Protein AF-A0A849Y7P5-F1 (afdb_monomer_lite)

Foldseek 3Di:
DPPPPQFAWEAEPVRDTDGLDLVCQLVVLCPDCVNVVVVDDSVLSSVLSVVLRVVCSVVVPDSHHYPVVSNVSSCCVVVVCVVVCVVDDNPQQQLEDELCVQQVVPPPPSPVSSLVVLLVSLVSHDLCQDLVRAREYHNLLVSLCVVVVHPDDDPSSVVSSVVSVVVSQVSCVVSVNNVGHYHYDD

Radius of gyration: 21.11 Å; chains: 1; bounding box: 45×32×59 Å

Sequence (186 aa):
MRLARHLLPLRHADGRLEPLDMEALVTWFSGDPEIGGAALPRWVIETVADTLLSHYHKTRVKPEIAAEEVLALAKWLIFGYARESKRAPSPSPPRQLDLYERVRATGACLELQLLAEIRSFLARAPDHAPRESPLRLTGVRQCAQLLAGTQRWSARCERIREELVGRIRDEARRAGRPGLALAILS

Secondary structure (DSSP, 8-state):
----TTPPEEEPTTS-EEE--HHHHHHHHHHSHHHHHTT--HHHHHHHHHHHHHHHHHH--SSSEEHHHHHHHHHHHHHHHHHHHHHS--PPPPSEEEHHHHHHTT-S-HHHHHHHHHHHHHHHS-TT--TTSPEEEE-HHHHHHHHTT-SS--HHHHHHHHHHHHHHHHHHHHTT-TTS-EEE--

pLDDT: mean 72.71, std 13.41, range [32.69, 90.75]

Structure (mmCIF, N/CA/C/O backbone):
data_AF-A0A849Y7P5-F1
#
_entry.id   AF-A0A849Y7P5-F1
#
loop_
_atom_site.group_PDB
_atom_site.id
_atom_site.type_symbol
_atom_site.label_atom_id
_atom_site.label_alt_id
_atom_site.label_comp_id
_atom_site.label_asym_id
_atom_site.label_entity_id
_atom_site.label_seq_id
_atom_site.pdbx_PDB_ins_code
_atom_site.Cartn_x
_atom_site.Cartn_y
_atom_site.Cartn_z
_atom_site.occupancy
_atom_site.B_iso_or_equiv
_atom_site.auth_seq_id
_atom_site.auth_comp_id
_atom_site.auth_asym_id
_atom_site.auth_atom_id
_atom_site.pdbx_PDB_model_num
ATOM 1 N N . MET A 1 1 ? -13.061 5.558 -35.498 1.00 36.62 1 MET A N 1
ATOM 2 C CA . MET A 1 1 ? -12.476 5.395 -34.148 1.00 36.62 1 MET A CA 1
ATOM 3 C C . MET A 1 1 ? -11.941 6.735 -33.667 1.00 36.62 1 MET A C 1
ATOM 5 O O . MET A 1 1 ? -10.963 7.218 -34.216 1.00 36.62 1 MET A O 1
ATOM 9 N N . ARG A 1 2 ? -12.605 7.378 -32.699 1.00 33.31 2 ARG A N 1
ATOM 10 C CA . ARG A 1 2 ? -12.063 8.557 -32.007 1.00 33.31 2 ARG A CA 1
ATOM 11 C C . ARG A 1 2 ? -11.174 8.039 -30.878 1.00 33.31 2 ARG A C 1
ATOM 13 O O . ARG A 1 2 ? -11.702 7.677 -29.833 1.00 33.31 2 ARG A O 1
ATOM 20 N N . LEU A 1 3 ? -9.861 7.954 -31.094 1.00 42.72 3 LEU A N 1
ATOM 21 C CA . LEU A 1 3 ? -8.928 7.793 -29.977 1.00 42.72 3 LEU A CA 1
ATOM 22 C C . LEU A 1 3 ? -9.163 8.970 -29.024 1.00 42.72 3 LEU A C 1
ATOM 24 O O . LEU A 1 3 ? -9.203 10.126 -29.454 1.00 42.72 3 LEU A O 1
ATOM 28 N N . ALA A 1 4 ? -9.455 8.662 -27.761 1.00 44.56 4 ALA A N 1
ATOM 29 C CA . ALA A 1 4 ? -9.775 9.652 -26.747 1.00 44.56 4 ALA A CA 1
ATOM 30 C C . ALA A 1 4 ? -8.675 10.721 -26.725 1.00 44.56 4 ALA A C 1
ATOM 32 O O . ALA A 1 4 ? -7.504 10.393 -26.553 1.00 44.56 4 ALA A O 1
ATOM 33 N N . ARG A 1 5 ? -9.050 12.000 -26.870 1.00 45.59 5 ARG A N 1
ATOM 34 C CA . ARG A 1 5 ? -8.166 13.191 -26.909 1.00 45.59 5 ARG A CA 1
ATOM 35 C C . ARG A 1 5 ? -7.297 13.394 -25.646 1.00 45.59 5 ARG A C 1
ATOM 37 O O . ARG A 1 5 ? -6.713 14.457 -25.447 1.00 45.59 5 ARG A O 1
ATOM 44 N N . HIS A 1 6 ? -7.241 12.399 -24.767 1.00 54.91 6 HIS A N 1
ATOM 45 C CA . HIS A 1 6 ? -6.592 12.425 -23.465 1.00 54.91 6 HIS A CA 1
ATOM 46 C C . HIS A 1 6 ? -5.625 11.256 -23.238 1.00 54.91 6 HIS A C 1
ATOM 48 O O . HIS A 1 6 ? -4.950 11.264 -22.211 1.00 54.91 6 HIS A O 1
ATOM 54 N N . LEU A 1 7 ? -5.534 10.295 -24.166 1.00 67.12 7 LEU A N 1
ATOM 55 C CA . LEU A 1 7 ? -4.568 9.198 -24.096 1.00 67.12 7 LEU A CA 1
ATOM 56 C C . LEU A 1 7 ? -3.247 9.642 -24.720 1.00 67.12 7 LEU A C 1
ATOM 58 O O . LEU A 1 7 ? -3.231 10.226 -25.803 1.00 67.12 7 LEU A O 1
ATOM 62 N N . LEU A 1 8 ? -2.153 9.402 -24.003 1.00 75.12 8 LEU A N 1
ATOM 63 C CA . LEU A 1 8 ? -0.815 9.749 -24.454 1.00 75.12 8 LEU A CA 1
ATOM 64 C C . LEU A 1 8 ? -0.326 8.656 -25.418 1.00 75.12 8 LEU A C 1
ATOM 66 O O . LEU A 1 8 ? -0.363 7.491 -25.034 1.00 75.12 8 LEU A O 1
ATOM 70 N N . PRO A 1 9 ? 0.076 8.970 -26.658 1.00 85.56 9 PRO A N 1
ATOM 71 C CA . PRO A 1 9 ? 0.559 7.966 -27.598 1.00 85.56 9 PRO A CA 1
ATOM 72 C C . PRO A 1 9 ? 1.937 7.438 -27.190 1.00 85.56 9 PRO A C 1
ATOM 74 O O . PRO A 1 9 ? 2.859 8.218 -26.938 1.00 85.56 9 PRO A O 1
ATOM 77 N N . LEU A 1 10 ? 2.072 6.117 -27.168 1.00 84.75 10 LEU A N 1
ATOM 78 C CA . LEU A 1 10 ? 3.331 5.392 -27.093 1.00 84.75 10 LEU A CA 1
ATOM 79 C C . LEU A 1 10 ? 3.806 5.077 -28.514 1.00 84.75 10 LEU A C 1
ATOM 81 O O . LEU A 1 10 ? 3.073 4.462 -29.287 1.00 84.75 10 LEU A O 1
ATOM 85 N N . ARG A 1 11 ? 5.030 5.481 -28.849 1.00 87.81 11 ARG A N 1
ATOM 86 C CA . ARG A 1 11 ? 5.652 5.250 -30.153 1.00 87.81 11 ARG A CA 1
ATOM 87 C C . ARG A 1 11 ? 6.678 4.134 -30.074 1.00 87.81 11 ARG A C 1
ATOM 89 O O . ARG A 1 11 ? 7.685 4.273 -29.388 1.00 87.81 11 ARG A O 1
ATOM 96 N N . HIS A 1 12 ? 6.438 3.061 -30.811 1.00 86.31 12 HIS A N 1
ATOM 97 C CA . HIS A 1 12 ? 7.352 1.931 -30.953 1.00 86.31 12 HIS A CA 1
ATOM 98 C C . HIS A 1 12 ? 8.451 2.219 -31.988 1.00 86.31 12 HIS A C 1
ATOM 100 O O . HIS A 1 12 ? 8.331 3.127 -32.813 1.00 86.31 12 HIS A O 1
ATOM 106 N N . ALA A 1 13 ? 9.524 1.423 -31.970 1.00 79.50 13 ALA A N 1
ATOM 107 C CA . ALA A 1 13 ? 10.668 1.580 -32.877 1.00 79.50 13 ALA A CA 1
ATOM 108 C C . ALA A 1 13 ? 10.314 1.377 -34.366 1.00 79.50 13 ALA A C 1
ATOM 110 O O . ALA A 1 13 ? 10.984 1.916 -35.242 1.00 79.50 13 ALA A O 1
ATOM 111 N N . ASP A 1 14 ? 9.247 0.628 -34.648 1.00 86.38 14 ASP A N 1
ATOM 112 C CA . ASP A 1 14 ? 8.677 0.415 -35.984 1.00 86.38 14 ASP A CA 1
ATOM 113 C C . ASP A 1 14 ? 7.779 1.580 -36.456 1.00 86.38 14 ASP A C 1
ATOM 115 O O . ASP A 1 14 ? 7.212 1.531 -37.547 1.00 86.38 14 ASP A O 1
ATOM 119 N N . GLY A 1 15 ? 7.640 2.634 -35.644 1.00 83.75 15 GLY A N 1
ATOM 120 C CA . GLY A 1 15 ? 6.785 3.788 -35.917 1.00 83.75 15 GLY A CA 1
ATOM 121 C C . GLY A 1 15 ? 5.313 3.576 -35.557 1.00 83.75 15 GLY A C 1
ATOM 122 O O . GLY A 1 15 ? 4.508 4.490 -35.751 1.00 83.75 15 GLY A O 1
ATOM 123 N N . ARG A 1 16 ? 4.937 2.411 -35.015 1.00 88.56 16 ARG A N 1
ATOM 124 C CA . ARG A 1 16 ? 3.572 2.152 -34.550 1.00 88.56 16 ARG A CA 1
ATOM 125 C C . ARG A 1 16 ? 3.248 3.027 -33.341 1.00 88.56 16 ARG A C 1
ATOM 127 O O . ARG A 1 16 ? 4.045 3.144 -32.411 1.00 88.56 16 ARG A O 1
ATOM 134 N N . LEU A 1 17 ? 2.046 3.603 -33.349 1.00 85.56 17 LEU A N 1
ATOM 135 C CA . LEU A 1 17 ? 1.496 4.374 -32.238 1.00 85.56 17 LEU A CA 1
ATOM 136 C C . LEU A 1 17 ? 0.386 3.586 -31.551 1.00 85.56 17 LEU A C 1
ATOM 138 O O . LEU A 1 17 ? -0.582 3.182 -32.196 1.00 85.56 17 LEU A O 1
ATOM 142 N N . GLU A 1 18 ? 0.505 3.418 -30.240 1.00 86.12 18 GLU A N 1
ATOM 143 C CA . GLU A 1 18 ? -0.506 2.770 -29.406 1.00 86.12 18 GLU A CA 1
ATOM 144 C C . GLU A 1 18 ? -0.887 3.664 -28.225 1.00 86.12 18 GLU A C 1
ATOM 146 O O . GLU A 1 18 ? -0.090 4.502 -27.799 1.00 86.12 18 GLU A O 1
ATOM 151 N N . PRO A 1 19 ? -2.112 3.553 -27.693 1.00 83.38 19 PRO A N 1
ATOM 152 C CA . PRO A 1 19 ? -2.464 4.254 -26.470 1.00 83.38 19 PRO A CA 1
ATOM 153 C C . PRO A 1 19 ? -1.565 3.790 -25.322 1.00 83.38 19 PRO A C 1
ATOM 155 O O . PRO A 1 19 ? -1.413 2.594 -25.100 1.00 83.38 19 PRO A O 1
ATOM 158 N N . LEU A 1 20 ? -0.993 4.729 -24.572 1.00 80.50 20 LEU A N 1
ATOM 159 C CA . LEU A 1 20 ? -0.331 4.403 -23.318 1.00 80.50 20 LEU A CA 1
ATOM 160 C C . LEU A 1 20 ? -1.400 4.064 -22.275 1.00 80.50 20 LEU A C 1
ATOM 162 O O . LEU A 1 20 ? -2.085 4.955 -21.767 1.00 80.50 20 LEU A O 1
ATOM 166 N N . ASP A 1 21 ? -1.538 2.779 -21.972 1.00 82.62 21 ASP A N 1
ATOM 167 C CA . ASP A 1 21 ? -2.459 2.268 -20.964 1.00 82.62 21 ASP A CA 1
ATOM 168 C C . ASP A 1 21 ? -1.752 1.348 -19.959 1.00 82.62 21 ASP A C 1
ATOM 170 O O . ASP A 1 21 ? -0.665 0.820 -20.199 1.00 82.62 21 ASP A O 1
ATOM 174 N N . MET A 1 22 ? -2.365 1.199 -18.786 1.00 79.88 22 MET A N 1
ATOM 175 C CA . MET A 1 22 ? -1.766 0.478 -17.665 1.00 79.88 22 MET A CA 1
ATOM 176 C C . MET A 1 22 ? -1.583 -1.018 -17.951 1.00 79.88 22 MET A C 1
ATOM 178 O O . MET A 1 22 ? -0.572 -1.596 -17.558 1.00 79.88 22 MET A O 1
ATOM 182 N N . GLU A 1 23 ? -2.536 -1.655 -18.628 1.00 83.38 23 GLU A N 1
ATOM 183 C CA . GLU A 1 23 ? -2.518 -3.099 -18.867 1.00 83.38 23 GLU A CA 1
ATOM 184 C C . GLU A 1 23 ? -1.495 -3.472 -19.948 1.00 83.38 23 GLU A C 1
ATOM 186 O O . GLU A 1 23 ? -0.753 -4.451 -19.798 1.00 83.38 23 GLU A O 1
ATOM 191 N N . ALA A 1 24 ? -1.381 -2.640 -20.984 1.00 83.62 24 ALA A N 1
ATOM 192 C CA . ALA A 1 24 ? -0.357 -2.728 -22.010 1.00 83.62 24 ALA A CA 1
ATOM 193 C C . ALA A 1 24 ? 1.038 -2.555 -21.409 1.00 83.62 24 ALA A C 1
ATOM 195 O O . ALA A 1 24 ? 1.917 -3.367 -21.687 1.00 83.62 24 ALA A O 1
ATOM 196 N N . LEU A 1 25 ? 1.236 -1.569 -20.524 1.00 84.38 25 LEU A N 1
ATOM 197 C CA . LEU A 1 25 ? 2.510 -1.379 -19.824 1.00 84.38 25 LEU A CA 1
ATOM 198 C C . LEU A 1 25 ? 2.882 -2.584 -18.956 1.00 84.38 25 LEU A C 1
ATOM 200 O O . LEU A 1 25 ? 4.011 -3.060 -19.028 1.00 84.38 25 LEU A O 1
ATOM 204 N N . VAL A 1 26 ? 1.946 -3.110 -18.164 1.00 82.38 26 VAL A N 1
ATOM 205 C CA . VAL A 1 26 ? 2.200 -4.276 -17.300 1.00 82.38 26 VAL A CA 1
ATOM 206 C C . VAL A 1 26 ? 2.550 -5.511 -18.126 1.00 82.38 26 VAL A C 1
ATOM 208 O O . VAL A 1 26 ? 3.506 -6.219 -17.800 1.00 82.38 26 VAL A O 1
ATOM 211 N N . THR A 1 27 ? 1.807 -5.762 -19.203 1.00 86.94 27 THR A N 1
ATOM 212 C CA . THR A 1 27 ? 2.069 -6.874 -20.126 1.00 86.94 27 THR A CA 1
ATOM 213 C C . THR A 1 27 ? 3.435 -6.719 -20.784 1.00 86.94 27 THR A C 1
ATOM 215 O O . THR A 1 27 ? 4.226 -7.660 -20.819 1.00 86.94 27 THR A O 1
ATOM 218 N N . TRP A 1 28 ? 3.744 -5.514 -21.249 1.00 86.75 28 TRP A N 1
ATOM 219 C CA . TRP A 1 28 ? 4.992 -5.212 -21.929 1.00 86.75 28 TRP A CA 1
ATOM 220 C C . TRP A 1 28 ? 6.210 -5.317 -21.007 1.00 86.75 28 TRP A C 1
ATOM 222 O O . TRP A 1 28 ? 7.192 -5.958 -21.372 1.00 86.75 28 TRP A O 1
ATOM 232 N N . PHE A 1 29 ? 6.132 -4.790 -19.784 1.00 87.56 29 PHE A N 1
ATOM 233 C CA . PHE A 1 29 ? 7.183 -4.945 -18.776 1.00 87.56 29 PHE A CA 1
ATOM 234 C C . PHE A 1 29 ? 7.371 -6.405 -18.364 1.00 87.56 29 PHE A C 1
ATOM 236 O O . PHE A 1 29 ? 8.500 -6.854 -18.205 1.00 87.56 29 PHE A O 1
ATOM 243 N N . SER A 1 30 ? 6.283 -7.167 -18.237 1.00 83.19 30 SER A N 1
ATOM 244 C CA . SER A 1 30 ? 6.362 -8.600 -17.925 1.00 83.19 30 SER A CA 1
ATOM 245 C C . SER A 1 30 ? 7.010 -9.413 -19.052 1.00 83.19 30 SER A C 1
ATOM 247 O O . SER A 1 30 ? 7.594 -10.460 -18.784 1.00 83.19 30 SER A O 1
ATOM 249 N N . GLY A 1 31 ? 6.906 -8.946 -20.301 1.00 84.75 31 GLY A N 1
ATOM 250 C CA . GLY A 1 31 ? 7.523 -9.568 -21.473 1.00 84.75 31 GLY A CA 1
ATOM 251 C C . GLY A 1 31 ? 8.963 -9.123 -21.762 1.00 84.75 31 GLY A C 1
ATOM 252 O O . GLY A 1 31 ? 9.637 -9.775 -22.557 1.00 84.75 31 GLY A O 1
ATOM 253 N N . ASP A 1 32 ? 9.454 -8.042 -21.144 1.00 87.50 32 ASP A N 1
ATOM 254 C CA . ASP A 1 32 ? 10.850 -7.614 -21.294 1.00 87.50 32 ASP A CA 1
ATOM 255 C C . ASP A 1 32 ? 11.788 -8.618 -20.595 1.00 87.50 32 ASP A C 1
ATOM 257 O O . ASP A 1 32 ? 11.541 -8.996 -19.450 1.00 87.50 32 ASP A O 1
ATOM 261 N N . PRO A 1 33 ? 12.876 -9.068 -21.243 1.00 81.62 33 PRO A N 1
ATOM 262 C CA . PRO A 1 33 ? 13.729 -10.129 -20.709 1.00 81.62 33 PRO A CA 1
ATOM 263 C C . PRO A 1 33 ? 14.470 -9.738 -19.425 1.00 81.62 33 PRO A C 1
ATOM 265 O O . PRO A 1 33 ? 14.777 -10.611 -18.615 1.00 81.62 33 PRO A O 1
ATOM 268 N N . GLU A 1 34 ? 14.751 -8.452 -19.205 1.00 79.00 34 GLU A N 1
ATOM 269 C CA . GLU A 1 34 ? 15.414 -7.996 -17.981 1.00 79.00 34 GLU A CA 1
ATOM 270 C C . GLU A 1 34 ? 14.409 -7.851 -16.835 1.00 79.00 34 GLU A C 1
ATOM 272 O O . GLU A 1 34 ? 14.672 -8.298 -15.719 1.00 79.00 34 GLU A O 1
ATOM 277 N N . ILE A 1 35 ? 13.244 -7.256 -17.103 1.00 77.62 35 ILE A N 1
ATOM 278 C CA . ILE A 1 35 ? 12.205 -7.030 -16.091 1.00 77.62 35 ILE A CA 1
ATOM 279 C C . ILE A 1 35 ? 11.460 -8.332 -15.759 1.00 77.62 35 ILE A C 1
ATOM 281 O O . ILE A 1 35 ? 11.357 -8.704 -14.589 1.00 77.62 35 ILE A O 1
ATOM 285 N N . GLY A 1 36 ? 10.974 -9.052 -16.769 1.00 71.19 36 GLY A N 1
ATOM 286 C CA . GLY A 1 36 ? 10.308 -10.347 -16.619 1.00 71.19 36 GLY A CA 1
ATOM 287 C C . GLY A 1 36 ? 11.249 -11.435 -16.097 1.00 71.19 36 GLY A C 1
ATOM 288 O O . GLY A 1 36 ? 10.857 -12.250 -15.260 1.00 71.19 36 GLY A O 1
ATOM 289 N N . GLY A 1 37 ? 12.524 -11.399 -16.501 1.00 69.44 37 GLY A N 1
ATOM 290 C CA . GLY A 1 37 ? 13.563 -12.306 -16.003 1.00 69.44 37 GLY A CA 1
ATOM 291 C C . GLY A 1 37 ? 13.948 -12.080 -14.536 1.00 69.44 37 GLY A C 1
ATOM 292 O O . GLY A 1 37 ? 14.481 -12.985 -13.897 1.00 69.44 37 GLY A O 1
ATOM 293 N N . ALA A 1 38 ? 13.637 -10.912 -13.964 1.00 68.38 38 ALA A N 1
ATOM 294 C CA . ALA A 1 38 ? 13.908 -10.599 -12.561 1.00 68.38 38 ALA A CA 1
ATOM 295 C C . ALA A 1 38 ? 12.908 -11.235 -11.570 1.00 68.38 38 ALA A C 1
ATOM 297 O O . ALA A 1 38 ? 13.033 -11.010 -10.365 1.00 68.38 38 ALA A O 1
ATOM 298 N N . ALA A 1 39 ? 11.932 -12.023 -12.053 1.00 69.94 39 ALA A N 1
ATOM 299 C CA . ALA A 1 39 ? 10.914 -12.708 -11.244 1.00 69.94 39 ALA A CA 1
ATOM 300 C C . ALA A 1 39 ? 10.181 -11.771 -10.260 1.00 69.94 39 ALA A C 1
ATOM 302 O O . ALA A 1 39 ? 9.862 -12.138 -9.125 1.00 69.94 39 ALA A O 1
ATOM 303 N N . LEU A 1 40 ? 9.943 -10.528 -10.685 1.00 70.75 40 LEU A N 1
ATOM 304 C CA . LEU A 1 40 ? 9.328 -9.510 -9.844 1.00 70.75 40 LEU A CA 1
ATOM 305 C C . LEU A 1 40 ? 7.856 -9.850 -9.571 1.00 70.75 40 LEU A C 1
ATOM 307 O O . LEU A 1 40 ? 7.132 -10.243 -10.488 1.00 70.75 40 LEU A O 1
ATOM 311 N N . PRO A 1 41 ? 7.368 -9.650 -8.333 1.00 74.00 41 PRO A N 1
ATOM 312 C CA . PRO A 1 41 ? 5.945 -9.738 -8.055 1.00 74.00 41 PRO A CA 1
ATOM 313 C C . PRO A 1 41 ? 5.154 -8.763 -8.933 1.00 74.00 41 PRO A C 1
ATOM 315 O O . PRO A 1 41 ? 5.536 -7.601 -9.075 1.00 74.00 41 PRO A O 1
ATOM 318 N N . ARG A 1 42 ? 4.005 -9.206 -9.453 1.00 76.69 42 ARG A N 1
ATOM 319 C CA . ARG A 1 42 ? 3.143 -8.415 -10.348 1.00 76.69 42 ARG A CA 1
ATOM 320 C C . ARG A 1 42 ? 2.820 -7.012 -9.813 1.00 76.69 42 ARG A C 1
ATOM 322 O O . ARG A 1 42 ? 2.867 -6.052 -10.572 1.00 76.69 42 ARG A O 1
ATOM 329 N N . TRP A 1 43 ? 2.588 -6.878 -8.506 1.00 71.31 43 TRP A N 1
ATOM 330 C CA . TRP A 1 43 ? 2.286 -5.587 -7.878 1.00 71.31 43 TRP A CA 1
ATOM 331 C C . TRP A 1 43 ? 3.423 -4.558 -8.024 1.00 71.31 43 TRP A C 1
ATOM 333 O O . TRP A 1 43 ? 3.162 -3.358 -8.064 1.00 71.31 43 TRP A O 1
ATOM 343 N N . VAL A 1 44 ? 4.686 -4.998 -8.126 1.00 75.06 44 VAL A N 1
ATOM 344 C CA . VAL A 1 44 ? 5.837 -4.109 -8.373 1.00 75.06 44 VAL A CA 1
ATOM 345 C C . VAL A 1 44 ? 5.755 -3.549 -9.789 1.00 75.06 44 VAL A C 1
ATOM 347 O O . VAL A 1 44 ? 5.908 -2.346 -9.988 1.00 75.06 44 VAL A O 1
ATOM 350 N N . ILE A 1 45 ? 5.457 -4.413 -10.760 1.00 76.31 45 ILE A N 1
ATOM 351 C CA . ILE A 1 45 ? 5.302 -4.047 -12.172 1.00 76.31 45 ILE A CA 1
ATOM 352 C C . ILE A 1 45 ? 4.126 -3.074 -12.342 1.00 76.31 45 ILE A C 1
ATOM 354 O O . ILE A 1 45 ? 4.265 -2.045 -13.000 1.00 76.31 45 ILE A O 1
ATOM 358 N N . GLU A 1 46 ? 2.999 -3.346 -11.682 1.00 77.50 46 GLU A N 1
ATOM 359 C CA . GLU A 1 46 ? 1.818 -2.471 -11.660 1.00 77.50 46 GLU A CA 1
ATOM 360 C C . GLU A 1 46 ? 2.123 -1.105 -11.032 1.00 77.50 46 GLU A C 1
ATOM 362 O O . GLU A 1 46 ? 1.729 -0.076 -11.578 1.00 77.50 46 GLU A O 1
ATOM 367 N N . THR A 1 47 ? 2.883 -1.074 -9.933 1.00 75.50 47 THR A N 1
ATOM 368 C CA . THR A 1 47 ? 3.290 0.178 -9.269 1.00 75.50 47 THR A CA 1
ATOM 369 C C . THR A 1 47 ? 4.174 1.038 -10.176 1.00 75.50 47 THR A C 1
ATOM 371 O O . THR A 1 47 ? 4.016 2.260 -10.235 1.00 75.50 47 THR A O 1
ATOM 374 N N . VAL A 1 48 ? 5.105 0.417 -10.905 1.00 79.56 48 VAL A N 1
ATOM 375 C CA . VAL A 1 48 ? 5.975 1.115 -11.864 1.00 79.56 48 VAL A CA 1
ATOM 376 C C . VAL A 1 48 ? 5.160 1.646 -13.044 1.00 79.56 48 VAL A C 1
ATOM 378 O O . VAL A 1 48 ? 5.321 2.810 -13.412 1.00 79.56 48 VAL A O 1
ATOM 381 N N . ALA A 1 49 ? 4.249 0.838 -13.595 1.00 82.06 49 ALA A N 1
ATOM 382 C CA . ALA A 1 49 ? 3.356 1.253 -14.676 1.00 82.06 49 ALA A CA 1
ATOM 383 C C . ALA A 1 49 ? 2.477 2.450 -14.274 1.00 82.06 49 ALA A C 1
ATOM 385 O O . ALA A 1 49 ? 2.430 3.442 -15.003 1.00 82.06 49 ALA A O 1
ATOM 386 N N . ASP A 1 50 ? 1.853 2.403 -13.093 1.00 76.62 50 ASP A N 1
ATOM 387 C CA . ASP A 1 50 ? 1.039 3.504 -12.565 1.00 76.62 50 ASP A CA 1
ATOM 388 C C . ASP A 1 50 ? 1.861 4.783 -12.344 1.00 76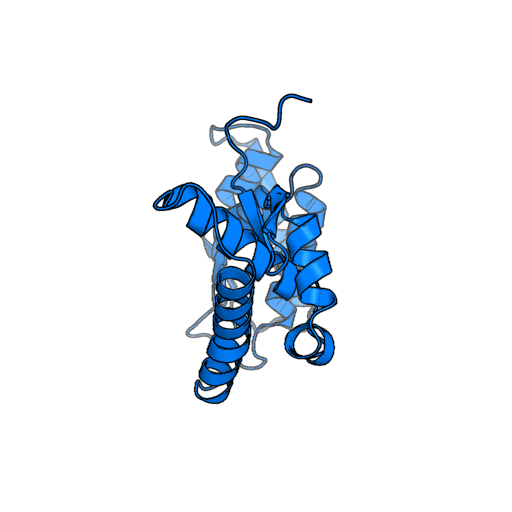.62 50 ASP A C 1
ATOM 390 O O . ASP A 1 50 ? 1.447 5.881 -12.722 1.00 76.62 50 ASP A O 1
ATOM 394 N N . THR A 1 51 ? 3.072 4.643 -11.794 1.00 75.94 51 THR A N 1
ATOM 395 C CA . THR A 1 51 ? 3.978 5.774 -11.548 1.00 75.94 51 THR A CA 1
ATOM 396 C C . THR A 1 51 ? 4.354 6.478 -12.849 1.00 75.94 51 THR A C 1
ATOM 398 O O . THR A 1 51 ? 4.305 7.709 -12.920 1.00 75.94 51 THR A O 1
ATOM 401 N N . LEU A 1 52 ? 4.700 5.716 -13.891 1.00 79.50 52 LEU A N 1
ATOM 402 C CA . LEU A 1 52 ? 5.047 6.260 -15.203 1.00 79.50 52 LEU A CA 1
ATOM 403 C C . LEU A 1 52 ? 3.838 6.930 -15.857 1.00 79.50 52 LEU A C 1
ATOM 405 O O . LEU A 1 52 ? 3.937 8.079 -16.289 1.00 79.50 52 LEU A O 1
ATOM 409 N N . LEU A 1 53 ? 2.682 6.265 -15.860 1.00 80.62 53 LEU A N 1
ATOM 410 C CA . LEU A 1 53 ? 1.449 6.806 -16.427 1.00 80.62 53 LEU A CA 1
ATOM 411 C C . LEU A 1 53 ? 1.048 8.121 -15.734 1.00 80.62 53 LEU A C 1
ATOM 413 O O . LEU A 1 53 ? 0.793 9.133 -16.392 1.00 80.62 53 LEU A O 1
ATOM 417 N N . SER A 1 54 ? 1.087 8.142 -14.401 1.00 75.69 54 SER A N 1
ATOM 418 C CA . SER A 1 54 ? 0.837 9.329 -13.582 1.00 75.69 54 SER A CA 1
ATOM 419 C C . SER A 1 54 ? 1.840 10.449 -13.845 1.00 75.69 54 SER A C 1
ATOM 421 O O . SER A 1 54 ? 1.448 11.614 -13.942 1.00 75.69 54 SER A O 1
ATOM 423 N N . HIS A 1 55 ? 3.132 10.128 -13.949 1.00 77.44 55 HIS A N 1
ATOM 424 C CA . HIS A 1 55 ? 4.175 11.109 -14.231 1.00 77.44 55 HIS A CA 1
ATOM 425 C C . HIS A 1 55 ? 3.937 11.776 -15.586 1.00 77.44 55 HIS A C 1
ATOM 427 O O . HIS A 1 55 ? 3.870 13.001 -15.668 1.00 77.44 55 HIS A O 1
ATOM 433 N N . TYR A 1 56 ? 3.730 10.983 -16.631 1.00 75.62 56 TYR A N 1
ATOM 434 C CA . TYR A 1 56 ? 3.582 11.493 -17.986 1.00 75.62 56 TYR A CA 1
ATOM 435 C C . TYR A 1 56 ? 2.265 12.231 -18.229 1.00 75.62 56 TYR A C 1
ATOM 437 O O . TYR A 1 56 ? 2.239 13.243 -18.937 1.00 75.62 56 TYR A O 1
ATOM 445 N N . HIS A 1 57 ? 1.177 11.808 -17.581 1.00 75.25 57 HIS A N 1
ATOM 446 C CA . HIS A 1 57 ? -0.063 12.580 -17.590 1.00 75.25 57 HIS A CA 1
ATOM 447 C C . HIS A 1 57 ? 0.061 13.929 -16.880 1.00 75.25 57 HIS A C 1
ATOM 449 O O . HIS A 1 57 ? -0.638 14.865 -17.271 1.00 75.25 57 HIS A O 1
ATOM 455 N N . LYS A 1 58 ? 0.917 14.041 -15.857 1.00 69.19 58 LYS A N 1
ATOM 456 C CA . LYS A 1 58 ? 1.146 15.292 -15.120 1.00 69.19 58 LYS A CA 1
ATOM 457 C C . LYS A 1 58 ? 2.108 16.228 -15.840 1.00 69.19 58 LYS A C 1
ATOM 459 O O . LYS A 1 58 ? 1.895 17.434 -15.810 1.00 69.19 58 LYS A O 1
ATOM 464 N N . THR A 1 59 ? 3.158 15.699 -16.464 1.00 65.75 59 THR A N 1
ATOM 465 C CA . THR A 1 59 ? 4.205 16.530 -17.068 1.00 65.75 59 THR A CA 1
ATOM 466 C C . THR A 1 59 ? 3.868 16.993 -18.482 1.00 65.75 59 THR A C 1
ATOM 468 O O . THR A 1 59 ? 4.320 18.072 -18.842 1.00 65.75 59 THR A O 1
ATOM 471 N N . ARG A 1 60 ? 3.072 16.236 -19.266 1.00 63.94 60 ARG A N 1
ATOM 472 C CA . ARG A 1 60 ? 2.602 16.565 -20.641 1.00 63.94 60 ARG A CA 1
ATOM 473 C C . ARG A 1 60 ? 3.553 17.463 -21.455 1.00 63.94 60 ARG A C 1
ATOM 475 O O . ARG A 1 60 ? 3.139 18.468 -22.025 1.00 63.94 60 ARG A O 1
ATOM 482 N N . VAL A 1 61 ? 4.832 17.099 -21.519 1.00 57.59 61 VAL A N 1
ATOM 483 C CA . VAL A 1 61 ? 5.841 17.905 -22.232 1.00 57.59 61 VAL A CA 1
ATOM 484 C C . VAL A 1 61 ? 5.889 17.553 -23.721 1.00 57.59 61 VAL A C 1
ATOM 486 O O . VAL A 1 61 ? 6.225 18.397 -24.546 1.00 57.59 61 VAL A O 1
ATOM 489 N N . LYS A 1 62 ? 5.537 16.312 -24.081 1.00 68.00 62 LYS A N 1
ATOM 490 C CA . LYS A 1 62 ? 5.625 15.789 -25.450 1.00 68.00 62 LYS A CA 1
ATOM 491 C C . LYS A 1 62 ? 4.257 15.303 -25.958 1.00 68.00 62 LYS A C 1
ATOM 493 O O . LYS A 1 62 ? 3.463 14.809 -25.155 1.00 68.00 62 LYS A O 1
ATOM 498 N N . PRO A 1 63 ? 3.981 15.421 -27.272 1.00 73.06 63 PRO A N 1
ATOM 499 C CA . PRO A 1 63 ? 2.747 14.921 -27.883 1.00 73.06 63 PRO A CA 1
ATOM 500 C C . PRO A 1 63 ? 2.688 13.388 -27.958 1.00 73.06 63 PRO A C 1
ATOM 502 O O . PRO A 1 63 ? 1.599 12.840 -28.079 1.00 73.06 63 PRO A O 1
ATOM 505 N N . GLU A 1 64 ? 3.836 12.719 -27.866 1.00 80.00 64 GLU A N 1
ATOM 506 C CA . GLU A 1 64 ? 4.018 11.267 -27.854 1.00 80.00 64 GLU A CA 1
ATOM 507 C C . GLU A 1 64 ? 5.251 10.916 -27.010 1.00 80.00 64 GLU A C 1
ATOM 509 O O . GLU A 1 64 ? 6.112 11.770 -26.770 1.00 80.00 64 GLU A O 1
ATOM 514 N N . ILE A 1 65 ? 5.340 9.670 -26.552 1.00 80.75 65 ILE A N 1
ATOM 515 C CA . ILE A 1 65 ? 6.490 9.162 -25.798 1.00 80.75 65 ILE A CA 1
ATOM 516 C C . ILE A 1 65 ? 7.048 7.951 -26.515 1.00 80.75 65 ILE A C 1
ATOM 518 O O . ILE A 1 65 ? 6.298 7.075 -26.939 1.00 80.75 65 ILE A O 1
ATOM 522 N N . ALA A 1 66 ? 8.369 7.889 -26.629 1.00 84.81 66 ALA A N 1
ATOM 523 C CA . ALA A 1 66 ? 9.019 6.757 -27.254 1.00 84.81 66 ALA A CA 1
ATOM 524 C C . ALA A 1 66 ? 9.063 5.544 -26.312 1.00 84.81 66 ALA A C 1
ATOM 526 O O . ALA A 1 66 ? 9.299 5.669 -25.108 1.00 84.81 66 ALA A O 1
ATOM 527 N N . ALA A 1 67 ? 8.834 4.361 -26.866 1.00 85.12 67 ALA A N 1
ATOM 528 C CA . ALA A 1 67 ? 8.749 3.118 -26.127 1.00 85.12 67 ALA A CA 1
ATOM 529 C C . ALA A 1 67 ? 10.059 2.811 -25.377 1.00 85.12 67 ALA A C 1
ATOM 531 O O . ALA A 1 67 ? 10.065 2.464 -24.196 1.00 85.12 67 ALA A O 1
ATOM 532 N N . GLU A 1 68 ? 11.190 3.049 -26.023 1.00 78.81 68 GLU A N 1
ATOM 533 C CA . GLU A 1 68 ? 12.514 2.930 -25.431 1.00 78.81 68 GLU A CA 1
ATOM 534 C C . GLU A 1 68 ? 12.716 3.848 -24.214 1.00 78.81 68 GLU A C 1
ATOM 536 O O . GLU A 1 68 ? 13.340 3.430 -23.239 1.00 78.81 68 GLU A O 1
ATOM 541 N N . GLU A 1 69 ? 12.143 5.060 -24.220 1.00 81.38 69 GLU A N 1
ATOM 542 C CA . GLU A 1 69 ? 12.211 5.988 -23.082 1.00 81.38 69 GLU A CA 1
ATOM 543 C C . GLU A 1 69 ? 11.424 5.427 -21.889 1.00 81.38 69 GLU A C 1
ATOM 545 O O . GLU A 1 69 ? 11.918 5.430 -20.760 1.00 81.38 69 GLU A O 1
ATOM 550 N N . VAL A 1 70 ? 10.224 4.891 -22.140 1.00 84.25 70 VAL A N 1
ATOM 551 C CA . VAL A 1 70 ? 9.385 4.273 -21.101 1.00 84.25 70 VAL A CA 1
ATOM 552 C C . VAL A 1 70 ? 10.075 3.053 -20.499 1.00 84.25 70 VAL A C 1
ATOM 554 O O . VAL A 1 70 ? 10.126 2.915 -19.277 1.00 84.25 70 VAL A O 1
ATOM 557 N N . LEU A 1 71 ? 10.647 2.191 -21.341 1.00 83.25 71 LEU A N 1
ATOM 558 C CA . LEU A 1 71 ? 11.339 0.985 -20.897 1.00 83.25 71 LEU A CA 1
ATOM 559 C C . LEU A 1 71 ? 12.602 1.323 -20.096 1.00 83.25 71 LEU A C 1
ATOM 561 O O . LEU A 1 71 ? 12.854 0.721 -19.054 1.00 83.25 71 LEU A O 1
ATOM 565 N N . ALA A 1 72 ? 13.383 2.309 -20.549 1.00 78.31 72 ALA A N 1
ATOM 566 C CA . ALA A 1 72 ? 14.581 2.763 -19.852 1.00 78.31 72 ALA A CA 1
ATOM 567 C C . ALA A 1 72 ? 14.250 3.334 -18.467 1.00 78.31 72 ALA A C 1
ATOM 569 O O . ALA A 1 72 ? 14.932 3.015 -17.492 1.00 78.31 72 ALA A O 1
ATOM 570 N N . LEU A 1 73 ? 13.177 4.124 -18.351 1.00 76.69 73 LEU A N 1
ATOM 571 C CA . LEU A 1 73 ? 12.717 4.629 -17.059 1.00 76.69 73 LEU A CA 1
ATOM 572 C C . LEU A 1 73 ? 12.155 3.523 -16.166 1.00 76.69 73 LEU A C 1
ATOM 574 O O . LEU A 1 73 ? 12.432 3.531 -14.969 1.00 76.69 73 LEU A O 1
ATOM 578 N N . ALA A 1 74 ? 11.417 2.558 -16.717 1.00 81.69 74 ALA A N 1
ATOM 579 C CA . ALA A 1 74 ? 10.942 1.401 -15.960 1.00 81.69 74 ALA A CA 1
ATOM 580 C C . ALA A 1 74 ? 12.119 0.599 -15.387 1.00 81.69 74 ALA A C 1
ATOM 582 O O . ALA A 1 74 ? 12.155 0.327 -14.187 1.00 81.69 74 ALA A O 1
ATOM 583 N N . LYS A 1 75 ? 13.134 0.306 -16.211 1.00 81.38 75 LYS A N 1
ATOM 584 C CA . LYS A 1 75 ? 14.380 -0.349 -15.781 1.00 81.38 75 LYS A CA 1
ATOM 585 C C . LYS A 1 75 ? 15.108 0.478 -14.727 1.00 81.38 75 LYS A C 1
ATOM 587 O O . LYS A 1 75 ? 15.548 -0.073 -13.723 1.00 81.38 75 LYS A O 1
ATOM 592 N N . TRP A 1 76 ? 15.200 1.794 -14.905 1.00 75.81 76 TRP A N 1
ATOM 593 C CA . TRP A 1 76 ? 15.814 2.678 -13.916 1.00 75.81 76 TRP A CA 1
ATOM 594 C C . TRP A 1 76 ? 15.055 2.680 -12.584 1.00 75.81 76 TRP A C 1
ATOM 596 O O . TRP A 1 76 ? 15.686 2.560 -11.541 1.00 75.81 76 TRP A O 1
ATOM 606 N N . LEU A 1 77 ? 13.723 2.738 -12.588 1.00 75.94 77 LEU A N 1
ATOM 607 C CA . LEU A 1 77 ? 12.915 2.672 -11.368 1.00 75.94 77 LEU A CA 1
ATOM 608 C C . LEU A 1 77 ? 13.076 1.321 -10.664 1.00 75.94 77 LEU A C 1
ATOM 610 O O . LEU A 1 77 ? 13.306 1.276 -9.460 1.00 75.94 77 LEU A O 1
ATOM 614 N N . ILE A 1 78 ? 13.013 0.223 -11.414 1.00 77.25 78 ILE A N 1
ATOM 615 C CA . ILE A 1 78 ? 13.108 -1.141 -10.884 1.00 77.25 78 ILE A CA 1
ATOM 616 C C . ILE A 1 78 ? 14.513 -1.423 -10.339 1.00 77.25 78 ILE A C 1
ATOM 618 O O . ILE A 1 78 ? 14.678 -1.828 -9.187 1.00 77.25 78 ILE A O 1
ATOM 622 N N . PHE A 1 79 ? 15.546 -1.195 -11.149 1.00 73.50 79 PHE A N 1
ATOM 623 C CA . PHE A 1 79 ? 16.920 -1.552 -10.805 1.00 73.50 79 PHE A CA 1
ATOM 624 C C . PHE A 1 79 ? 17.651 -0.466 -10.018 1.00 73.50 79 PHE A C 1
ATOM 626 O O . PHE A 1 79 ? 18.530 -0.791 -9.222 1.00 73.50 79 PHE A O 1
ATOM 633 N N . GLY A 1 80 ? 17.280 0.804 -10.175 1.00 64.94 80 GLY A N 1
ATOM 634 C CA . GLY A 1 80 ? 17.719 1.898 -9.306 1.00 64.94 80 GLY A CA 1
ATOM 635 C C . GLY A 1 80 ? 17.235 1.674 -7.878 1.00 64.94 80 GLY A C 1
ATOM 636 O O . GLY A 1 80 ? 18.058 1.635 -6.965 1.00 64.94 80 GLY A O 1
ATOM 637 N N . TYR A 1 81 ? 15.950 1.346 -7.701 1.00 55.84 81 TYR A N 1
ATOM 638 C CA . TYR A 1 81 ? 15.409 0.942 -6.403 1.00 55.84 81 TYR A CA 1
ATOM 639 C C . TYR A 1 81 ? 16.050 -0.352 -5.878 1.00 55.84 81 TYR A C 1
ATOM 641 O O . TYR A 1 81 ? 16.355 -0.457 -4.693 1.00 55.84 81 TYR A O 1
ATOM 649 N N . ALA A 1 82 ? 16.341 -1.339 -6.734 1.00 54.97 82 ALA A N 1
ATOM 650 C CA . ALA A 1 82 ? 17.051 -2.559 -6.326 1.00 54.97 82 ALA A CA 1
ATOM 651 C C . ALA A 1 82 ? 18.515 -2.297 -5.905 1.00 54.97 82 ALA A C 1
ATOM 653 O O . ALA A 1 82 ? 19.051 -2.964 -5.021 1.00 54.97 82 ALA A O 1
ATOM 654 N N . ARG A 1 83 ? 19.187 -1.323 -6.525 1.00 52.72 83 ARG A N 1
ATOM 655 C CA . ARG A 1 83 ? 20.577 -0.946 -6.226 1.00 52.72 83 ARG A CA 1
ATOM 656 C C . ARG A 1 83 ? 20.672 -0.074 -4.977 1.00 52.72 83 ARG A C 1
ATOM 658 O O . ARG A 1 83 ? 21.602 -0.248 -4.190 1.00 52.72 83 ARG A O 1
ATOM 665 N N . GLU A 1 84 ? 19.708 0.815 -4.775 1.00 43.88 84 GLU A N 1
ATOM 666 C CA . GLU A 1 84 ? 19.554 1.605 -3.554 1.00 43.88 84 GLU A CA 1
ATOM 667 C C . GLU A 1 84 ? 19.095 0.736 -2.385 1.00 43.88 84 GLU A C 1
ATOM 669 O O . GLU A 1 84 ? 19.647 0.871 -1.303 1.00 43.88 84 GLU A O 1
ATOM 674 N N . SER A 1 85 ? 18.207 -0.239 -2.592 1.00 40.81 85 SER A N 1
ATOM 675 C CA . SER A 1 85 ? 17.792 -1.183 -1.541 1.00 40.81 85 SER A CA 1
ATOM 676 C C . SER A 1 85 ? 18.875 -2.195 -1.151 1.00 40.81 85 SER A C 1
ATOM 678 O O . SER A 1 85 ? 18.878 -2.656 -0.016 1.00 40.81 85 SER A O 1
ATOM 680 N N . LYS A 1 86 ? 19.832 -2.505 -2.042 1.00 40.50 86 LYS A N 1
ATOM 681 C CA . LYS A 1 86 ? 21.036 -3.300 -1.718 1.00 40.50 86 LYS A CA 1
ATOM 682 C C . LYS A 1 86 ? 22.150 -2.495 -1.034 1.00 40.50 86 LYS A C 1
ATOM 684 O O . LYS A 1 86 ? 23.025 -3.092 -0.415 1.00 40.50 86 LYS A O 1
ATOM 689 N N . ARG A 1 87 ? 22.167 -1.163 -1.181 1.00 35.03 87 ARG A N 1
ATOM 690 C CA . ARG A 1 87 ? 23.128 -0.259 -0.512 1.00 35.03 87 ARG A CA 1
ATOM 691 C C . ARG A 1 87 ? 22.580 0.346 0.774 1.00 35.03 87 ARG A C 1
ATOM 693 O O . ARG A 1 87 ? 23.356 0.677 1.665 1.00 35.03 87 ARG A O 1
ATOM 700 N N . ALA A 1 88 ? 21.269 0.501 0.868 1.00 34.25 88 ALA A N 1
ATOM 701 C CA . ALA A 1 88 ? 20.599 0.858 2.095 1.00 34.25 88 ALA A CA 1
ATOM 702 C C . ALA A 1 88 ? 20.607 -0.368 3.020 1.00 34.25 88 ALA A C 1
ATOM 704 O O . ALA A 1 88 ? 20.307 -1.471 2.557 1.00 34.25 88 ALA A O 1
ATOM 705 N N . PRO A 1 89 ? 20.912 -0.221 4.323 1.00 32.69 89 PRO A N 1
ATOM 706 C CA . PRO A 1 89 ? 20.470 -1.229 5.276 1.00 32.69 89 PRO A CA 1
ATOM 707 C C . PRO A 1 89 ? 18.967 -1.409 5.056 1.00 32.69 89 PRO A C 1
ATOM 709 O O . PRO A 1 89 ? 18.263 -0.404 4.913 1.00 32.69 89 PRO A O 1
ATOM 712 N N . SER A 1 90 ? 18.513 -2.665 4.957 1.00 38.06 90 SER A N 1
ATOM 713 C CA . SER A 1 90 ? 17.116 -3.049 4.725 1.00 38.06 90 SER A CA 1
ATOM 714 C C . SER A 1 90 ? 16.191 -2.014 5.357 1.00 38.06 90 SER A C 1
ATOM 716 O O . SER A 1 90 ? 16.343 -1.782 6.565 1.00 38.06 90 SER A O 1
ATOM 718 N N . PRO A 1 91 ? 15.308 -1.333 4.592 1.00 41.16 91 PRO A N 1
ATOM 719 C CA . PRO A 1 91 ? 14.484 -0.285 5.162 1.00 41.16 91 PRO A CA 1
ATOM 720 C C . PRO A 1 91 ? 13.789 -0.898 6.363 1.00 41.16 91 PRO A C 1
ATOM 722 O O . PRO A 1 91 ? 13.105 -1.918 6.241 1.00 41.16 91 PRO A O 1
ATOM 725 N N . SER A 1 92 ? 14.055 -0.326 7.539 1.00 44.47 92 SER A N 1
ATOM 726 C CA 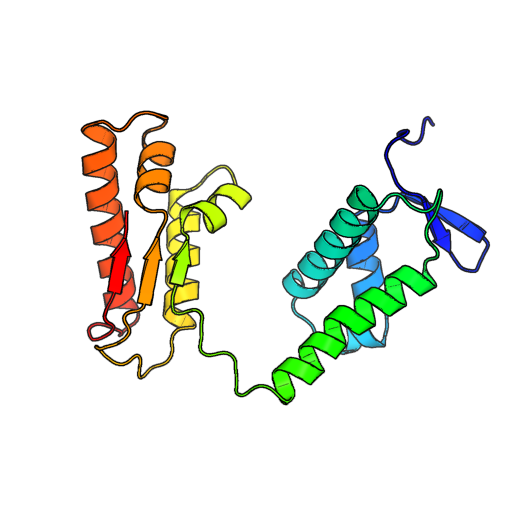. SER A 1 92 ? 13.336 -0.714 8.740 1.00 44.47 92 SER A CA 1
ATOM 727 C C . SER A 1 92 ? 11.860 -0.686 8.357 1.00 44.47 92 SER A C 1
ATOM 729 O O . SER A 1 92 ? 11.425 0.324 7.791 1.00 44.47 92 SER A O 1
ATOM 731 N N . PRO A 1 93 ? 11.116 -1.785 8.555 1.00 52.41 93 PRO A N 1
ATOM 732 C CA . PRO A 1 93 ? 9.731 -1.850 8.121 1.00 52.41 93 PRO A CA 1
ATOM 733 C C . PRO A 1 93 ? 8.990 -0.619 8.634 1.00 52.41 93 PRO A C 1
ATOM 735 O O . PRO A 1 93 ? 9.313 -0.135 9.730 1.00 52.41 93 PRO A O 1
ATOM 738 N N . PRO A 1 94 ? 8.057 -0.073 7.830 1.00 56.47 94 PRO A N 1
ATOM 739 C CA . PRO A 1 94 ? 7.414 1.185 8.148 1.00 56.47 94 PRO A CA 1
ATOM 740 C C . PRO A 1 94 ? 6.893 1.103 9.576 1.00 56.47 94 PRO A C 1
ATOM 742 O O . PRO A 1 94 ? 6.096 0.234 9.916 1.00 56.47 94 PRO A O 1
ATOM 745 N N . ARG A 1 95 ? 7.380 1.995 10.440 1.00 68.06 95 ARG A N 1
ATOM 746 C CA . ARG A 1 95 ? 6.891 2.072 11.819 1.00 68.06 95 ARG A CA 1
ATOM 747 C C . ARG A 1 95 ? 5.523 2.737 11.886 1.00 68.06 95 ARG A C 1
ATOM 749 O O . ARG A 1 95 ? 5.013 2.927 12.978 1.00 68.06 95 ARG A O 1
ATOM 756 N N . GLN A 1 96 ? 4.940 3.108 10.747 1.00 75.00 96 GLN A N 1
ATOM 757 C CA . GLN A 1 96 ? 3.655 3.773 10.653 1.00 75.00 96 GLN A CA 1
ATOM 758 C C . GLN A 1 96 ? 2.855 3.272 9.448 1.00 75.00 96 GLN A C 1
ATOM 760 O O . GLN A 1 96 ? 3.402 3.111 8.359 1.00 75.00 96 GLN A O 1
ATOM 765 N N . LEU A 1 97 ? 1.558 3.060 9.649 1.00 78.38 97 LEU A N 1
ATOM 766 C CA . LEU A 1 97 ? 0.588 2.710 8.620 1.00 78.38 97 LEU A CA 1
ATOM 767 C C . LEU A 1 97 ? -0.627 3.628 8.748 1.00 78.38 97 LEU A C 1
ATOM 769 O O . LEU A 1 97 ? -1.289 3.622 9.784 1.00 78.38 97 LEU A O 1
ATOM 773 N N . ASP A 1 98 ? -0.934 4.373 7.688 1.00 81.44 98 ASP A N 1
ATOM 774 C CA . ASP A 1 98 ? -2.212 5.069 7.567 1.00 81.44 98 ASP A CA 1
ATOM 775 C C . ASP A 1 98 ? -3.258 4.128 6.962 1.00 81.44 98 ASP A C 1
ATOM 777 O O . ASP A 1 98 ? -3.184 3.753 5.789 1.00 81.44 98 ASP A O 1
ATOM 781 N N . LEU A 1 99 ? -4.217 3.704 7.784 1.00 75.50 99 LEU A N 1
ATOM 782 C CA . LEU A 1 99 ? -5.266 2.779 7.363 1.00 75.50 99 LEU A CA 1
ATOM 783 C C . LEU A 1 99 ? -6.206 3.410 6.337 1.00 75.50 99 LEU A C 1
ATOM 785 O O . LEU A 1 99 ? -6.712 2.716 5.458 1.00 75.50 99 LEU A O 1
ATOM 789 N N . TYR A 1 100 ? -6.443 4.716 6.421 1.00 75.81 100 TYR A N 1
ATOM 790 C CA . TYR A 1 100 ? -7.382 5.374 5.530 1.00 75.81 100 TYR A CA 1
ATOM 791 C C . TYR A 1 100 ? -6.815 5.495 4.122 1.00 75.81 100 TYR A C 1
ATOM 793 O O . TYR A 1 100 ? -7.508 5.159 3.164 1.00 75.81 100 TYR A O 1
ATOM 801 N N . GLU A 1 101 ? -5.549 5.897 3.983 1.00 78.94 101 GLU A N 1
ATOM 802 C CA . GLU A 1 101 ? -4.904 5.945 2.666 1.00 78.94 101 GLU A CA 1
ATOM 803 C C . GLU A 1 101 ? -4.878 4.573 1.988 1.00 78.94 101 GLU A C 1
ATOM 805 O O . GLU A 1 101 ? -5.166 4.464 0.796 1.00 78.94 101 GLU A O 1
ATOM 810 N N . ARG A 1 102 ? -4.595 3.516 2.757 1.00 74.56 102 ARG A N 1
ATOM 811 C CA . ARG A 1 102 ? -4.495 2.148 2.233 1.00 74.56 102 ARG A CA 1
ATOM 812 C C . ARG A 1 102 ? -5.827 1.607 1.741 1.00 74.56 102 ARG A C 1
ATOM 814 O O . ARG A 1 102 ? -5.877 0.995 0.678 1.00 74.56 102 ARG A O 1
ATOM 821 N N . VAL A 1 103 ? -6.901 1.845 2.488 1.00 68.62 103 VAL A N 1
ATOM 822 C CA . VAL A 1 103 ? -8.204 1.256 2.162 1.00 68.62 103 VAL A CA 1
ATOM 823 C C . VAL A 1 103 ? -9.032 2.147 1.225 1.00 68.62 103 VAL A C 1
ATOM 825 O O . VAL A 1 103 ? -9.865 1.654 0.467 1.00 68.62 103 VAL A O 1
ATOM 828 N N . ARG A 1 104 ? -8.765 3.460 1.173 1.00 68.56 104 ARG A N 1
ATOM 829 C CA . ARG A 1 104 ? -9.391 4.361 0.188 1.00 68.56 104 ARG A CA 1
ATOM 830 C C . ARG A 1 104 ? -9.093 3.945 -1.256 1.00 68.56 104 ARG A C 1
ATOM 832 O O . ARG A 1 104 ? -9.933 4.166 -2.124 1.00 68.56 104 ARG A O 1
ATOM 839 N N . ALA A 1 105 ? -7.932 3.345 -1.512 1.00 60.94 105 ALA A N 1
ATOM 840 C CA . ALA A 1 105 ? -7.540 2.883 -2.842 1.00 60.94 105 ALA A CA 1
ATOM 841 C C . ALA A 1 105 ? -8.374 1.691 -3.357 1.00 60.94 105 ALA A C 1
ATOM 843 O O . ALA A 1 105 ? -8.372 1.426 -4.554 1.00 60.94 105 ALA A O 1
ATOM 844 N N . THR A 1 106 ? -9.079 0.971 -2.478 1.00 52.28 106 THR A N 1
ATOM 845 C CA . THR A 1 106 ? -9.607 -0.376 -2.766 1.00 52.28 106 THR A CA 1
ATOM 846 C C . THR A 1 106 ? -11.135 -0.469 -2.866 1.00 52.28 106 THR A C 1
ATOM 848 O O . THR A 1 106 ? -11.649 -1.499 -3.291 1.00 52.28 106 THR A O 1
ATOM 851 N N . GLY A 1 107 ? -11.886 0.597 -2.565 1.00 54.97 107 GLY A N 1
ATOM 852 C CA . GLY A 1 107 ? -13.344 0.616 -2.754 1.00 54.97 107 GLY A CA 1
ATOM 853 C C . GLY A 1 107 ? -14.131 -0.283 -1.781 1.00 54.97 107 GLY A C 1
ATOM 854 O O . GLY A 1 107 ? -13.806 -0.366 -0.597 1.00 54.97 107 GLY A O 1
ATOM 855 N N . ALA A 1 108 ? -15.243 -0.871 -2.250 1.00 49.00 108 ALA A N 1
ATOM 856 C CA . ALA A 1 108 ? -16.185 -1.644 -1.428 1.00 49.00 108 ALA A CA 1
ATOM 857 C C . ALA A 1 108 ? -15.512 -2.859 -0.748 1.00 49.00 108 ALA A C 1
ATOM 859 O O . ALA A 1 108 ? -14.608 -3.457 -1.315 1.00 49.00 108 ALA A O 1
ATOM 860 N N . CYS A 1 109 ? -15.984 -3.229 0.452 1.00 58.38 109 CYS A N 1
ATOM 861 C CA . CYS A 1 109 ? -15.382 -4.213 1.383 1.00 58.38 109 CYS A CA 1
ATOM 862 C C . CYS A 1 109 ? -14.229 -3.692 2.268 1.00 58.38 109 CYS A C 1
ATOM 864 O O . CYS A 1 109 ? -13.297 -4.426 2.603 1.00 58.38 109 CYS A O 1
ATOM 866 N N . LEU A 1 110 ? -14.372 -2.449 2.745 1.00 65.69 110 LEU A N 1
ATOM 867 C CA . LEU A 1 110 ? -13.442 -1.763 3.651 1.00 65.69 110 LEU A CA 1
ATOM 868 C C . LEU A 1 110 ? -12.959 -2.617 4.835 1.00 65.69 110 LEU A C 1
ATOM 870 O O . LEU A 1 110 ? -11.783 -2.603 5.174 1.00 65.69 110 LEU A O 1
ATOM 874 N N . GLU A 1 111 ? -13.867 -3.347 5.480 1.00 65.31 111 GLU A N 1
ATOM 875 C CA . GLU A 1 111 ? -13.592 -4.079 6.720 1.00 65.31 111 GLU A CA 1
ATO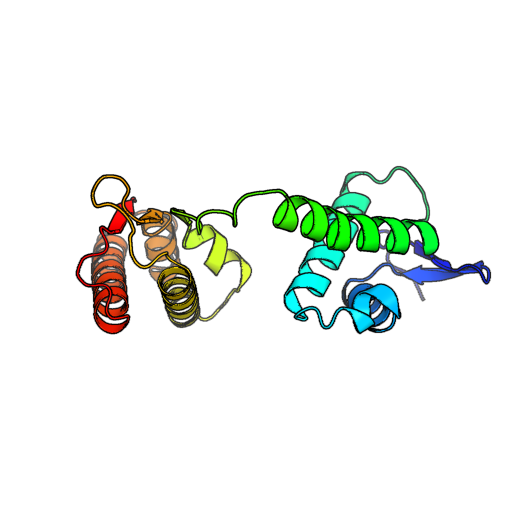M 876 C C . GLU A 1 111 ? -12.660 -5.280 6.502 1.00 65.31 111 GLU A C 1
ATOM 878 O O . GLU A 1 111 ? -11.733 -5.494 7.282 1.00 65.31 111 GLU A O 1
ATOM 883 N N . LEU A 1 112 ? -12.859 -6.031 5.413 1.00 66.19 112 LEU A N 1
ATOM 884 C CA . LEU A 1 112 ? -12.011 -7.174 5.064 1.00 66.19 112 LEU A CA 1
ATOM 885 C C . LEU A 1 112 ? -10.629 -6.713 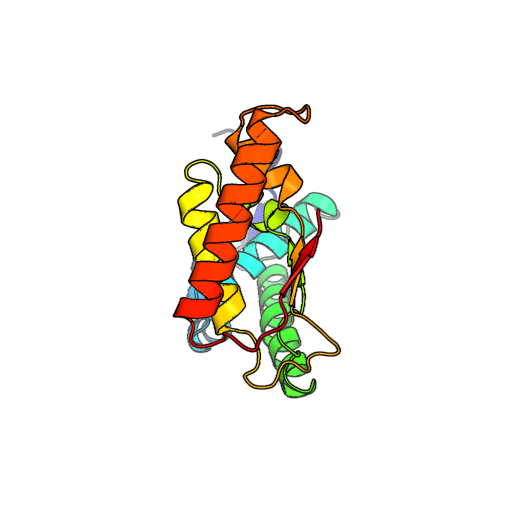4.597 1.00 66.19 112 LEU A C 1
ATOM 887 O O . LEU A 1 112 ? -9.617 -7.281 5.010 1.00 66.19 112 LEU A O 1
ATOM 891 N N . GLN A 1 113 ? -10.582 -5.645 3.797 1.00 71.25 113 GLN A N 1
ATOM 892 C CA . GLN A 1 113 ? -9.322 -5.092 3.315 1.00 71.25 113 GLN A CA 1
ATOM 893 C C . GLN A 1 113 ? -8.508 -4.465 4.448 1.00 71.25 113 GLN A C 1
ATOM 895 O O . GLN A 1 113 ? -7.301 -4.678 4.533 1.00 71.25 113 GLN A O 1
ATOM 900 N N . LEU A 1 114 ? -9.165 -3.759 5.370 1.00 72.44 114 LEU A N 1
ATOM 901 C CA . LEU A 1 114 ? -8.526 -3.193 6.555 1.00 72.44 114 LEU A CA 1
ATOM 902 C C . LEU A 1 114 ? -7.817 -4.282 7.369 1.00 72.44 114 LEU A C 1
ATOM 904 O O . LEU A 1 114 ? -6.662 -4.107 7.756 1.00 72.44 114 LEU A O 1
ATOM 908 N N . LEU A 1 115 ? -8.462 -5.434 7.570 1.00 73.25 115 LEU A N 1
ATOM 909 C CA . LEU A 1 115 ? -7.853 -6.563 8.275 1.00 73.25 115 LEU A CA 1
ATOM 910 C C . LEU A 1 115 ? -6.674 -7.173 7.502 1.00 73.25 115 LEU A C 1
ATOM 912 O O . LEU A 1 115 ? -5.660 -7.510 8.115 1.00 73.25 115 LEU A O 1
ATOM 916 N N . ALA A 1 116 ? -6.768 -7.288 6.176 1.00 76.38 116 ALA A N 1
ATOM 917 C CA . ALA A 1 116 ? -5.668 -7.776 5.342 1.00 76.38 116 ALA A CA 1
ATOM 918 C C . ALA A 1 116 ? -4.434 -6.855 5.412 1.00 76.38 116 ALA A C 1
ATOM 920 O O . ALA A 1 116 ? -3.311 -7.335 5.596 1.00 76.38 116 ALA A O 1
ATOM 921 N N . GLU A 1 117 ? -4.639 -5.536 5.353 1.00 79.38 117 GLU A N 1
ATOM 922 C CA . GLU A 1 117 ? -3.569 -4.538 5.471 1.00 79.38 117 GLU A CA 1
ATOM 923 C C . GLU A 1 117 ? -2.904 -4.573 6.852 1.00 79.38 117 GLU A C 1
ATOM 925 O O . GLU A 1 117 ? -1.675 -4.561 6.949 1.00 79.38 117 GLU A O 1
ATOM 930 N N . ILE A 1 118 ? -3.694 -4.703 7.924 1.00 76.62 118 ILE A N 1
ATOM 931 C CA . ILE A 1 118 ? -3.176 -4.844 9.292 1.00 76.62 118 ILE A CA 1
ATOM 932 C C . ILE A 1 118 ? -2.319 -6.106 9.417 1.00 76.62 118 ILE A C 1
ATOM 934 O O . ILE A 1 118 ? -1.205 -6.034 9.934 1.00 76.62 118 ILE A O 1
ATOM 938 N N . ARG A 1 119 ? -2.787 -7.254 8.914 1.00 78.50 119 ARG A N 1
ATOM 939 C CA . ARG A 1 119 ? -2.019 -8.511 8.947 1.00 78.50 119 ARG A CA 1
ATOM 940 C C . ARG A 1 119 ? -0.701 -8.391 8.193 1.00 78.50 119 ARG A C 1
ATOM 942 O O . ARG A 1 119 ? 0.339 -8.775 8.719 1.00 78.50 119 ARG A O 1
ATOM 949 N N . SER A 1 120 ? -0.735 -7.817 6.993 1.00 78.19 120 SER A N 1
ATOM 950 C CA . SER A 1 120 ? 0.454 -7.590 6.166 1.00 78.19 120 SER A CA 1
ATOM 951 C C . SER A 1 120 ? 1.445 -6.628 6.829 1.00 78.19 120 SER A C 1
ATOM 953 O O . SER A 1 120 ? 2.661 -6.815 6.766 1.00 78.19 120 SER A O 1
ATOM 955 N N . PHE A 1 121 ? 0.949 -5.589 7.496 1.00 78.31 121 PHE A N 1
ATOM 956 C CA . PHE A 1 121 ? 1.776 -4.658 8.256 1.00 78.31 121 PHE A CA 1
ATOM 957 C C . PHE A 1 121 ? 2.425 -5.316 9.476 1.00 78.31 121 PHE A C 1
ATOM 959 O O . PHE A 1 121 ? 3.634 -5.195 9.668 1.00 78.31 121 PHE A O 1
ATOM 966 N N . LEU A 1 122 ? 1.648 -6.070 10.256 1.00 75.94 122 LEU A N 1
ATOM 967 C CA . LEU A 1 122 ? 2.149 -6.809 11.412 1.00 75.94 122 LEU A CA 1
ATOM 968 C C . LEU A 1 122 ? 3.170 -7.873 11.003 1.00 75.94 122 LEU A C 1
ATOM 970 O O . LEU A 1 122 ? 4.196 -7.987 11.658 1.00 75.94 122 LEU A O 1
ATOM 974 N N . ALA A 1 123 ? 2.940 -8.604 9.910 1.00 75.12 123 ALA A N 1
ATOM 975 C CA . ALA A 1 123 ? 3.866 -9.621 9.409 1.00 75.12 123 ALA A CA 1
ATOM 976 C C . ALA A 1 123 ? 5.217 -9.034 8.970 1.00 75.12 123 ALA A C 1
ATOM 978 O O . ALA A 1 123 ? 6.251 -9.673 9.143 1.00 75.12 123 ALA A O 1
ATOM 979 N N . ARG A 1 124 ? 5.214 -7.810 8.427 1.00 73.31 124 ARG A N 1
ATOM 980 C CA . ARG A 1 124 ? 6.428 -7.113 7.976 1.00 73.31 124 ARG A CA 1
ATOM 981 C C . ARG A 1 124 ? 7.199 -6.436 9.102 1.00 73.31 124 ARG A C 1
ATOM 983 O O . ARG A 1 124 ? 8.339 -6.042 8.885 1.00 73.31 124 ARG A O 1
ATOM 990 N N . ALA A 1 125 ? 6.607 -6.262 10.280 1.00 68.44 125 ALA A N 1
ATOM 991 C CA . ALA A 1 125 ? 7.283 -5.595 11.381 1.00 68.44 125 ALA A CA 1
ATOM 992 C C . ALA A 1 125 ? 8.454 -6.443 11.921 1.00 68.44 125 ALA A C 1
ATOM 994 O O . ALA A 1 125 ? 8.381 -7.673 11.909 1.00 68.44 125 ALA A O 1
ATOM 995 N N . PRO A 1 126 ? 9.525 -5.825 12.441 1.00 63.97 126 PRO A N 1
ATOM 996 C CA . PRO A 1 126 ? 10.690 -6.552 12.917 1.00 63.97 126 PRO A CA 1
ATOM 997 C C . PRO A 1 126 ? 10.371 -7.210 14.266 1.00 63.97 126 PRO A C 1
ATOM 999 O O . PRO A 1 126 ? 9.615 -6.650 15.064 1.00 63.97 126 PRO A O 1
ATOM 1002 N N . ASP A 1 127 ? 10.970 -8.367 14.544 1.00 61.00 127 ASP A N 1
ATOM 1003 C CA . ASP A 1 127 ? 10.727 -9.132 15.781 1.00 61.00 127 ASP A CA 1
ATOM 1004 C C . ASP A 1 127 ? 11.144 -8.376 17.056 1.00 61.00 127 ASP A C 1
ATOM 1006 O O . ASP A 1 127 ? 10.655 -8.653 18.151 1.00 61.00 127 ASP A O 1
ATOM 1010 N N . HIS A 1 128 ? 11.998 -7.359 16.91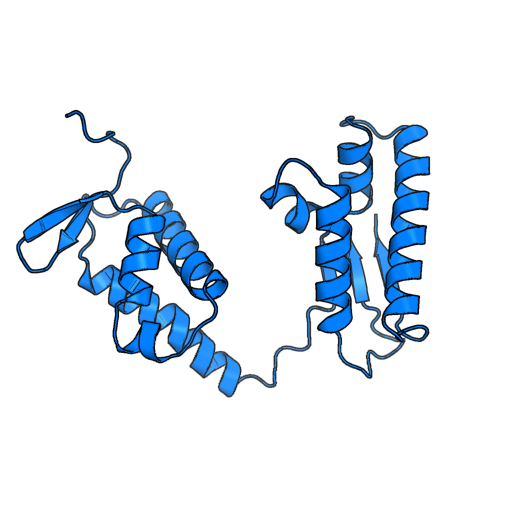2 1.00 55.41 128 HIS A N 1
ATOM 1011 C CA . HIS A 1 128 ? 12.541 -6.551 18.004 1.00 55.41 128 HIS A CA 1
ATOM 1012 C C . HIS A 1 128 ? 12.163 -5.072 17.892 1.00 55.41 128 HIS A C 1
ATOM 1014 O O . HIS A 1 128 ? 13.018 -4.201 18.047 1.00 55.41 128 HIS A O 1
ATOM 1020 N N . ALA A 1 129 ? 10.898 -4.752 17.605 1.00 54.47 129 ALA A N 1
ATOM 1021 C CA . ALA A 1 129 ? 10.437 -3.368 17.719 1.00 54.47 129 ALA A CA 1
ATOM 1022 C C . ALA A 1 129 ? 10.635 -2.879 19.176 1.00 54.47 129 ALA A C 1
ATOM 1024 O O . ALA A 1 129 ? 9.993 -3.417 20.085 1.00 54.47 129 ALA A O 1
ATOM 1025 N N . PRO A 1 130 ? 11.527 -1.902 19.439 1.00 55.78 130 PRO A N 1
ATOM 1026 C CA . PRO A 1 130 ? 11.772 -1.434 20.798 1.00 55.78 130 PRO A CA 1
ATOM 1027 C C . PRO A 1 130 ? 10.512 -0.757 21.350 1.00 55.78 130 PRO A C 1
ATOM 1029 O O . PRO A 1 130 ? 9.821 -0.041 20.624 1.00 55.78 130 PRO A O 1
ATOM 1032 N N . ARG A 1 131 ? 10.227 -0.932 22.650 1.00 55.72 131 ARG A N 1
ATOM 1033 C CA . ARG A 1 131 ? 9.079 -0.285 23.329 1.00 55.72 131 ARG A CA 1
ATOM 1034 C C . ARG A 1 131 ? 9.074 1.241 23.170 1.00 55.72 131 ARG A C 1
ATOM 1036 O O . ARG A 1 131 ? 8.012 1.851 23.171 1.00 55.72 131 ARG A O 1
ATOM 1043 N N . GLU A 1 132 ? 10.252 1.832 22.994 1.00 52.09 132 GLU A N 1
ATOM 1044 C CA . GLU A 1 132 ? 10.472 3.267 22.788 1.00 52.09 132 GLU A CA 1
ATOM 1045 C C . GLU A 1 132 ? 10.074 3.754 21.382 1.00 52.09 132 GLU A C 1
ATOM 1047 O O . GLU A 1 132 ? 9.979 4.956 21.139 1.00 52.09 132 GLU A O 1
ATOM 1052 N N . SER A 1 133 ? 9.799 2.844 20.440 1.00 60.53 133 SER A N 1
ATOM 1053 C CA . SER A 1 133 ? 9.334 3.189 19.097 1.00 60.53 133 SER A CA 1
ATOM 1054 C C . SER A 1 133 ? 8.218 2.246 18.629 1.00 60.53 133 SER A C 1
ATOM 1056 O O . SER A 1 133 ? 8.465 1.331 17.838 1.00 60.53 133 SER A O 1
ATOM 1058 N N . PRO A 1 134 ? 6.983 2.457 19.127 1.00 67.56 134 PRO A N 1
ATOM 1059 C CA . PRO A 1 134 ? 5.833 1.643 18.759 1.00 67.56 134 PRO A CA 1
ATOM 1060 C C . PRO A 1 134 ? 5.529 1.723 17.264 1.00 67.56 134 PRO A C 1
ATOM 1062 O O . PRO A 1 134 ? 5.724 2.768 16.637 1.00 67.56 134 PRO A O 1
ATOM 1065 N N . LEU A 1 135 ? 4.955 0.649 16.719 1.00 73.75 135 LEU A N 1
ATOM 1066 C CA . LEU A 1 135 ? 4.278 0.729 15.430 1.00 73.75 135 LEU A CA 1
ATOM 1067 C C . LEU A 1 135 ? 3.051 1.634 15.568 1.00 73.75 135 LEU A C 1
ATOM 1069 O O . LEU A 1 135 ? 2.240 1.476 16.479 1.00 73.75 135 LEU A O 1
ATOM 1073 N N . ARG A 1 136 ? 2.910 2.587 14.657 1.00 78.94 136 ARG A N 1
ATOM 1074 C CA . ARG A 1 136 ? 1.856 3.592 14.636 1.00 78.94 136 ARG A CA 1
ATOM 1075 C C . ARG A 1 136 ? 0.804 3.212 13.606 1.00 78.94 136 ARG A C 1
ATOM 1077 O O . ARG A 1 136 ? 1.122 2.981 12.447 1.00 78.94 136 ARG A O 1
ATOM 1084 N N . LEU A 1 137 ? -0.450 3.176 14.021 1.00 79.00 137 LEU A N 1
ATOM 1085 C CA . LEU A 1 137 ? -1.594 3.041 13.129 1.00 79.00 137 LEU A CA 1
ATOM 1086 C C . LEU A 1 137 ? -2.339 4.370 13.139 1.00 79.00 137 LEU A C 1
ATOM 1088 O O . LEU A 1 137 ? -2.818 4.784 14.190 1.00 79.00 137 LEU A O 1
ATOM 1092 N N . THR A 1 138 ? -2.396 5.046 11.996 1.00 82.94 138 THR A N 1
ATOM 1093 C CA . THR A 1 138 ? -3.125 6.309 11.803 1.00 82.94 138 THR A CA 1
ATOM 1094 C C . THR A 1 138 ? -4.327 6.085 10.889 1.00 82.94 138 THR A C 1
ATOM 1096 O O . THR A 1 138 ? -4.505 4.995 10.341 1.00 82.94 138 THR A O 1
ATOM 1099 N N . GLY A 1 139 ? -5.208 7.076 10.754 1.00 82.44 139 GLY A N 1
ATOM 1100 C CA . GLY A 1 139 ? -6.347 6.981 9.833 1.00 82.44 139 GLY A CA 1
ATOM 1101 C C . GLY A 1 139 ? -7.577 6.252 10.394 1.00 82.44 139 GLY A C 1
ATOM 1102 O O . GLY A 1 139 ? -8.582 6.106 9.699 1.00 82.44 139 GLY A O 1
ATOM 1103 N N . VAL A 1 140 ? -7.545 5.794 11.655 1.00 84.00 140 VAL A N 1
ATOM 1104 C CA . VAL A 1 140 ? -8.642 5.002 12.255 1.00 84.00 140 VAL A CA 1
ATOM 1105 C C . VAL A 1 140 ? -9.942 5.802 12.334 1.00 84.00 140 VAL A C 1
ATOM 1107 O O . VAL A 1 140 ? -11.025 5.260 12.113 1.00 84.00 140 VAL A O 1
ATOM 1110 N N . ARG A 1 141 ? -9.845 7.106 12.611 1.00 84.81 141 ARG A N 1
ATOM 1111 C CA . ARG A 1 141 ? -10.993 8.016 12.668 1.00 84.81 141 ARG A CA 1
ATOM 1112 C C . ARG A 1 141 ? -11.704 8.094 11.316 1.00 84.81 141 ARG A C 1
ATOM 1114 O O . ARG A 1 141 ? -12.926 7.983 11.250 1.00 84.81 141 ARG A O 1
ATOM 1121 N N . GLN A 1 142 ? -10.937 8.242 10.246 1.00 84.81 142 GLN A N 1
ATOM 1122 C CA . GLN A 1 142 ? -11.427 8.349 8.880 1.00 84.81 142 GLN A CA 1
ATOM 1123 C C . GLN A 1 142 ? -12.010 7.009 8.410 1.00 84.81 142 GLN A C 1
ATOM 1125 O O . GLN A 1 142 ? -13.075 6.992 7.796 1.00 84.81 142 GLN A O 1
ATOM 1130 N N . CYS A 1 143 ? -11.398 5.878 8.779 1.00 81.19 143 CYS A N 1
ATOM 1131 C CA . CYS A 1 143 ? -11.990 4.553 8.570 1.00 81.19 143 CYS A CA 1
ATOM 1132 C C . CYS A 1 143 ? -13.334 4.407 9.300 1.00 81.19 143 CYS A C 1
ATOM 1134 O O . CYS A 1 143 ? -14.295 3.912 8.716 1.00 81.19 143 CYS A O 1
ATOM 1136 N N . ALA A 1 144 ? -13.438 4.878 10.545 1.00 83.88 144 ALA A N 1
ATOM 1137 C CA . ALA A 1 144 ? -14.687 4.829 11.299 1.00 83.88 144 ALA A CA 1
ATOM 1138 C C . ALA A 1 144 ? -15.781 5.720 10.686 1.00 83.88 144 ALA A C 1
ATOM 1140 O O . ALA A 1 144 ? -16.935 5.309 10.612 1.00 83.88 144 ALA A O 1
ATOM 1141 N N . GLN A 1 145 ? -15.427 6.912 10.197 1.00 82.50 145 GLN A N 1
ATOM 1142 C CA . GLN A 1 145 ? -16.326 7.784 9.430 1.00 82.50 145 GLN A CA 1
ATOM 1143 C C . GLN A 1 145 ? -16.821 7.104 8.148 1.00 82.50 145 GLN A C 1
ATOM 1145 O O . GLN A 1 145 ? -18.018 7.117 7.857 1.00 82.50 145 GLN A O 1
ATOM 1150 N N . LEU A 1 146 ? -15.909 6.455 7.424 1.00 81.50 146 LEU A N 1
ATOM 1151 C CA . LEU A 1 146 ? -16.208 5.753 6.184 1.00 81.50 146 LEU A CA 1
ATOM 1152 C C . LEU A 1 146 ? -17.137 4.550 6.414 1.00 81.50 146 LEU A C 1
ATOM 1154 O O . LEU A 1 146 ? -18.149 4.431 5.729 1.00 81.50 146 LEU A O 1
ATOM 1158 N N . LEU A 1 147 ? -16.870 3.722 7.429 1.00 77.75 147 LEU A N 1
ATOM 1159 C CA . LEU A 1 147 ? -17.743 2.607 7.833 1.00 77.75 147 LEU A CA 1
ATOM 1160 C C . LEU A 1 147 ? -19.099 3.074 8.373 1.00 77.75 147 LEU A C 1
ATOM 1162 O O . LEU A 1 147 ? -20.117 2.413 8.179 1.00 77.75 147 LEU A O 1
ATOM 1166 N N . ALA A 1 148 ? -19.130 4.217 9.057 1.00 82.31 148 ALA A N 1
ATOM 1167 C CA . ALA A 1 148 ? -20.368 4.817 9.533 1.00 82.31 148 ALA A CA 1
ATOM 1168 C C . ALA A 1 148 ? -21.186 5.466 8.401 1.00 82.31 148 ALA A C 1
ATOM 1170 O O . ALA A 1 148 ? -22.336 5.839 8.638 1.00 82.31 148 ALA A O 1
ATOM 1171 N N . GLY A 1 149 ? -20.608 5.622 7.203 1.00 82.81 149 GLY A N 1
ATOM 1172 C CA . GLY A 1 149 ? -21.237 6.300 6.071 1.00 82.81 149 GLY A CA 1
ATOM 1173 C C . GLY A 1 149 ? -21.459 7.795 6.311 1.00 82.81 149 GLY A C 1
ATOM 1174 O O . GLY A 1 149 ? -22.410 8.365 5.784 1.00 82.81 149 GLY A O 1
ATOM 1175 N N . THR A 1 150 ? -20.628 8.442 7.136 1.00 82.06 150 THR A N 1
ATOM 1176 C CA . THR A 1 150 ? -20.790 9.858 7.506 1.00 82.06 150 THR A CA 1
ATOM 1177 C C . THR A 1 150 ? -19.474 10.618 7.449 1.00 82.06 150 THR A C 1
ATOM 1179 O O . THR A 1 150 ? -18.433 10.149 7.892 1.00 82.06 150 THR A O 1
ATOM 1182 N N . GLN A 1 151 ? -19.541 11.858 6.968 1.00 78.94 151 GLN A N 1
ATOM 1183 C CA . GLN A 1 151 ? -18.417 12.797 6.995 1.00 78.94 151 GLN A CA 1
ATOM 1184 C C . GLN A 1 151 ? -18.251 13.470 8.368 1.00 78.94 151 GLN A C 1
ATOM 1186 O O . GLN A 1 151 ? -17.174 13.954 8.705 1.00 78.94 151 GLN A O 1
ATOM 1191 N N . ARG A 1 152 ? -19.302 13.495 9.200 1.00 87.00 152 ARG A N 1
ATOM 1192 C CA . ARG A 1 152 ? -19.268 14.081 10.549 1.00 87.00 152 ARG A CA 1
ATOM 1193 C C . ARG A 1 152 ? -19.075 13.003 11.608 1.00 87.00 152 ARG A C 1
ATOM 1195 O O . ARG A 1 152 ? -19.652 11.920 11.512 1.00 87.00 152 ARG A O 1
ATOM 1202 N N . TRP A 1 153 ? -18.281 13.321 12.629 1.00 88.31 153 TRP A N 1
ATOM 1203 C CA . TRP A 1 153 ? -18.101 12.445 13.785 1.00 88.31 153 TRP A CA 1
ATOM 1204 C C . TRP A 1 153 ? -19.410 12.310 14.559 1.00 88.31 153 TRP A C 1
ATOM 1206 O O . TRP A 1 153 ? -20.081 13.305 14.823 1.00 88.31 153 TRP A O 1
ATOM 1216 N N . SER A 1 154 ? -19.769 11.081 14.912 1.00 89.38 154 SER A N 1
ATOM 1217 C CA . SER A 1 154 ? -20.997 10.755 15.636 1.00 89.38 154 SER A CA 1
ATOM 1218 C C . SER A 1 154 ? -20.730 9.662 16.669 1.00 89.38 154 SER A C 1
ATOM 1220 O O . SER A 1 154 ? -19.705 8.982 16.605 1.00 89.38 154 SER A O 1
ATOM 1222 N N . ALA A 1 155 ? -21.684 9.427 17.574 1.00 90.75 155 ALA A N 1
ATOM 1223 C CA . ALA A 1 155 ? -21.619 8.314 18.526 1.00 90.75 155 ALA A CA 1
ATOM 1224 C C . ALA A 1 155 ? -21.483 6.940 17.833 1.00 90.75 155 ALA A C 1
ATOM 1226 O O . ALA A 1 155 ? -20.890 6.015 18.381 1.00 90.75 155 ALA A O 1
ATOM 1227 N N . ARG A 1 156 ? -21.989 6.806 16.598 1.00 86.12 156 ARG A N 1
ATOM 1228 C CA . ARG A 1 156 ? -21.789 5.604 15.779 1.00 86.12 156 ARG A CA 1
ATOM 1229 C C . ARG A 1 156 ? -20.333 5.460 15.324 1.00 86.12 156 ARG A C 1
ATOM 1231 O O . ARG A 1 156 ? -19.817 4.349 15.348 1.00 86.12 156 ARG A O 1
ATOM 1238 N N . CYS A 1 157 ? -19.673 6.557 14.941 1.00 83.38 157 CYS A N 1
ATOM 1239 C CA . CYS A 1 157 ? -18.250 6.543 14.579 1.00 83.38 157 CYS A CA 1
ATOM 1240 C C . CYS A 1 157 ? -17.375 6.153 15.773 1.00 83.38 157 CYS A C 1
ATOM 1242 O O . CYS A 1 157 ? -16.409 5.420 15.603 1.00 83.38 157 CYS A O 1
ATOM 1244 N N . GLU A 1 158 ? -17.735 6.618 16.970 1.00 88.31 158 GLU A N 1
ATOM 1245 C CA . GLU A 1 158 ? -17.038 6.278 18.211 1.00 88.31 158 GLU A CA 1
ATOM 1246 C C . GLU A 1 158 ? -17.072 4.767 18.478 1.00 88.31 158 GLU A C 1
ATOM 1248 O O . GLU A 1 158 ? -16.028 4.132 18.592 1.00 88.31 158 GLU A O 1
ATOM 1253 N N . ARG A 1 159 ? -18.265 4.163 18.424 1.00 88.31 159 ARG A N 1
ATOM 1254 C CA . ARG A 1 159 ? -18.433 2.711 18.582 1.00 88.31 159 ARG A CA 1
ATOM 1255 C C . ARG A 1 159 ? -17.638 1.911 17.547 1.00 88.31 159 ARG A C 1
ATOM 1257 O O . ARG A 1 159 ? -16.933 0.971 17.891 1.00 88.31 159 ARG A O 1
ATOM 1264 N N . ILE A 1 160 ? -17.707 2.315 16.278 1.00 83.69 160 ILE A N 1
ATOM 1265 C CA . ILE A 1 160 ? -16.961 1.654 15.198 1.00 83.69 160 ILE A CA 1
ATOM 1266 C C . ILE A 1 160 ? -15.448 1.787 15.412 1.00 83.69 160 ILE A C 1
ATOM 1268 O O . ILE A 1 160 ? -14.706 0.839 15.164 1.00 83.69 160 ILE A O 1
ATOM 1272 N N . ARG A 1 161 ? -14.968 2.942 15.889 1.00 84.94 161 ARG A N 1
ATOM 1273 C CA . ARG A 1 161 ? -13.553 3.136 16.228 1.00 84.94 161 ARG A CA 1
ATOM 1274 C C . ARG A 1 161 ? -13.114 2.154 17.308 1.00 84.94 161 ARG A C 1
ATOM 1276 O O . ARG A 1 161 ? -12.062 1.539 17.158 1.00 84.94 161 ARG A O 1
ATOM 1283 N N . GLU A 1 162 ? -13.895 2.003 18.371 1.00 87.00 162 GLU A N 1
ATOM 1284 C CA . GLU A 1 162 ? -13.596 1.067 19.459 1.00 87.00 162 GLU A CA 1
ATOM 1285 C C . GLU A 1 162 ? -13.548 -0.385 18.965 1.00 87.00 162 GLU A C 1
ATOM 1287 O O . GLU A 1 162 ? -12.596 -1.106 19.272 1.00 87.00 162 GLU A O 1
ATOM 1292 N N . GLU A 1 163 ? -14.508 -0.792 18.131 1.00 85.75 163 GLU A N 1
ATOM 1293 C CA . GLU A 1 163 ? -14.530 -2.119 17.506 1.00 85.75 163 GLU A CA 1
ATOM 1294 C C . GLU A 1 163 ? -13.302 -2.357 16.610 1.00 85.75 163 GLU A C 1
ATOM 1296 O O . GLU A 1 163 ? -12.648 -3.399 16.712 1.00 85.75 163 GLU A O 1
ATOM 1301 N N . LEU A 1 164 ? -12.938 -1.382 15.769 1.00 83.12 164 LEU A N 1
ATOM 1302 C CA . LEU A 1 164 ? -11.739 -1.445 14.925 1.00 83.12 164 LEU A CA 1
ATOM 1303 C C . LEU A 1 164 ? -10.464 -1.578 15.761 1.00 83.12 164 LEU A C 1
ATOM 1305 O O . LEU A 1 164 ? -9.615 -2.422 15.474 1.00 83.12 164 LEU A O 1
ATOM 1309 N N . VAL A 1 165 ? -10.335 -0.770 16.814 1.00 83.88 165 VAL A N 1
ATOM 1310 C CA . VAL A 1 165 ? -9.204 -0.811 17.749 1.00 83.88 165 VAL A CA 1
ATOM 1311 C C . VAL A 1 165 ? -9.109 -2.171 18.440 1.00 83.88 165 VAL A C 1
ATOM 1313 O O . VAL A 1 165 ? -8.011 -2.719 18.558 1.00 83.88 165 VAL A O 1
ATOM 1316 N N . GLY A 1 166 ? -10.240 -2.730 18.878 1.00 84.00 166 GLY A N 1
ATOM 1317 C CA . GLY A 1 166 ? -10.302 -4.066 19.468 1.00 84.00 166 GLY A CA 1
ATOM 1318 C C . GLY A 1 166 ? -9.768 -5.128 18.510 1.00 84.00 166 GLY A C 1
ATOM 1319 O O . GLY A 1 166 ? -8.851 -5.872 18.852 1.00 84.00 166 GLY A O 1
ATOM 1320 N N . ARG A 1 167 ? -10.248 -5.116 17.264 1.00 83.75 167 ARG A N 1
ATOM 1321 C CA . ARG A 1 167 ? -9.814 -6.064 16.229 1.00 83.75 167 ARG A CA 1
ATOM 1322 C C . ARG A 1 167 ? -8.341 -5.920 15.855 1.00 83.75 167 ARG A C 1
ATOM 1324 O O . ARG A 1 167 ? -7.659 -6.926 15.702 1.00 83.75 167 ARG A O 1
ATOM 1331 N N . ILE A 1 168 ? -7.824 -4.694 15.755 1.00 82.50 168 ILE A N 1
ATOM 1332 C CA . ILE A 1 168 ? -6.392 -4.429 15.534 1.00 82.50 168 ILE A CA 1
ATOM 1333 C C . ILE A 1 168 ? -5.548 -5.094 16.628 1.00 82.50 168 ILE A C 1
ATOM 1335 O O . ILE A 1 168 ? -4.544 -5.749 16.341 1.00 82.50 168 ILE A O 1
ATOM 1339 N N . ARG A 1 169 ? -5.960 -4.942 17.892 1.00 81.88 169 ARG A N 1
ATOM 1340 C CA . ARG A 1 169 ? -5.269 -5.556 19.033 1.00 81.88 169 ARG A CA 1
ATOM 1341 C C . ARG A 1 169 ? -5.367 -7.079 18.995 1.00 81.88 169 ARG A C 1
ATOM 1343 O O . ARG A 1 169 ? -4.394 -7.752 19.325 1.00 81.88 169 ARG A O 1
ATOM 1350 N N . ASP A 1 170 ? -6.504 -7.631 18.583 1.00 83.62 170 ASP A N 1
ATOM 1351 C CA . ASP A 1 170 ? -6.685 -9.078 18.429 1.00 83.62 170 ASP A CA 1
ATOM 1352 C C . ASP A 1 170 ? -5.780 -9.657 17.347 1.00 83.62 170 ASP A C 1
ATOM 1354 O O . ASP A 1 170 ? -5.123 -10.671 17.575 1.00 83.62 170 ASP A O 1
ATOM 1358 N N . GLU A 1 171 ? -5.688 -8.997 16.195 1.00 80.69 171 GLU A N 1
ATOM 1359 C CA . GLU A 1 171 ? -4.804 -9.414 15.106 1.00 80.69 171 GLU A CA 1
ATOM 1360 C C . GLU A 1 171 ? -3.325 -9.331 15.512 1.00 80.69 171 GLU A C 1
ATOM 1362 O O . GLU A 1 171 ? -2.557 -10.248 15.226 1.00 80.69 171 GLU A O 1
ATOM 1367 N N . ALA A 1 172 ? -2.927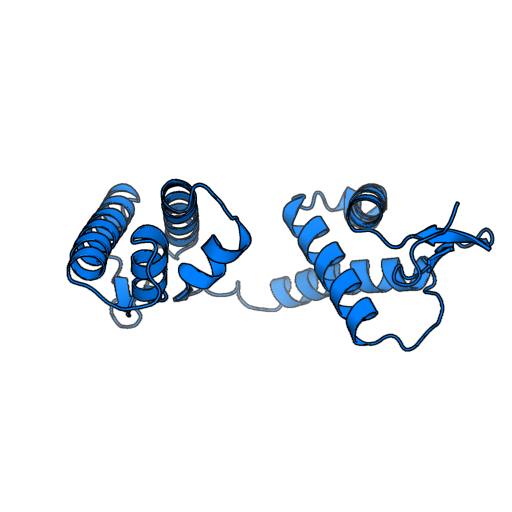 -8.315 16.283 1.00 76.88 172 ALA A N 1
ATOM 1368 C CA . ALA A 1 172 ? -1.579 -8.233 16.851 1.00 76.88 172 ALA A CA 1
ATOM 1369 C C . ALA A 1 172 ? -1.269 -9.381 17.827 1.00 76.88 172 ALA A C 1
ATOM 1371 O O . ALA A 1 172 ? -0.181 -9.963 17.786 1.00 76.88 172 ALA A O 1
ATOM 1372 N N . ARG A 1 173 ? -2.240 -9.749 18.674 1.00 80.19 173 ARG A N 1
ATOM 1373 C CA . ARG A 1 173 ? -2.124 -10.907 19.572 1.00 80.19 173 ARG A CA 1
ATOM 1374 C C . ARG A 1 173 ? -2.001 -12.214 18.788 1.00 80.19 173 ARG A C 1
ATOM 1376 O O . ARG A 1 173 ? -1.116 -13.012 19.085 1.00 80.19 173 ARG A O 1
ATOM 1383 N N . ARG A 1 174 ? -2.846 -12.413 17.770 1.00 78.88 174 ARG A N 1
ATOM 1384 C CA . ARG A 1 174 ? -2.831 -13.598 16.892 1.00 78.88 174 ARG A CA 1
ATOM 1385 C C . ARG A 1 174 ? -1.528 -13.738 16.116 1.00 78.88 174 ARG A C 1
ATOM 1387 O O . ARG A 1 174 ? -1.053 -14.852 15.941 1.00 78.88 174 ARG A O 1
ATOM 1394 N N . ALA A 1 175 ? -0.924 -12.626 15.710 1.00 72.75 175 ALA A N 1
ATOM 1395 C CA . ALA A 1 175 ? 0.368 -12.607 15.032 1.00 72.75 175 ALA A CA 1
ATOM 1396 C C . ALA A 1 175 ? 1.559 -12.968 15.947 1.00 72.75 175 ALA A C 1
ATOM 1398 O O . ALA A 1 175 ? 2.703 -12.795 15.536 1.00 72.75 175 ALA A O 1
ATOM 1399 N N . GLY A 1 176 ? 1.324 -13.421 17.188 1.00 67.00 176 GLY A N 1
ATOM 1400 C CA . GLY A 1 176 ? 2.388 -13.782 18.128 1.00 67.00 176 GLY A CA 1
ATOM 1401 C C . GLY A 1 176 ? 3.203 -12.580 18.604 1.00 67.00 176 GLY A C 1
ATOM 1402 O O . GLY A 1 176 ? 4.322 -12.741 19.081 1.00 67.00 176 GLY A O 1
ATOM 1403 N N . ARG A 1 177 ? 2.649 -11.364 18.489 1.00 65.81 177 ARG A N 1
ATOM 1404 C CA . ARG A 1 177 ? 3.329 -10.095 18.790 1.00 65.81 177 ARG A CA 1
ATOM 1405 C C . ARG A 1 177 ? 2.687 -9.354 19.977 1.00 65.81 177 ARG A C 1
ATOM 1407 O O . ARG A 1 177 ? 2.423 -8.157 19.871 1.00 65.81 177 ARG A O 1
ATOM 1414 N N . PRO A 1 178 ? 2.444 -10.004 21.136 1.00 56.34 178 PRO A N 1
ATOM 1415 C CA . PRO A 1 178 ? 1.774 -9.367 22.273 1.00 56.34 178 PRO A CA 1
ATOM 1416 C C . PRO A 1 178 ? 2.617 -8.257 22.928 1.00 56.34 178 PRO A C 1
ATOM 1418 O O . PRO A 1 178 ? 2.065 -7.400 23.610 1.00 56.34 178 PRO A O 1
ATOM 1421 N N . GLY A 1 179 ? 3.943 -8.269 22.729 1.00 51.69 179 GLY A N 1
ATOM 1422 C CA . GLY A 1 179 ? 4.880 -7.266 23.254 1.00 51.69 179 GLY A CA 1
ATOM 1423 C C . GLY A 1 179 ? 5.147 -6.088 22.317 1.00 51.69 179 GLY A C 1
ATOM 1424 O O . GLY A 1 179 ? 5.915 -5.191 22.670 1.00 51.69 179 GLY A O 1
ATOM 1425 N N . LEU A 1 180 ? 4.544 -6.087 21.128 1.00 60.56 180 LEU A N 1
ATOM 1426 C CA . LEU A 1 180 ? 4.753 -5.041 20.147 1.00 60.56 180 LEU A CA 1
ATOM 1427 C C . LEU A 1 180 ? 3.923 -3.819 20.550 1.00 60.56 180 LEU A C 1
ATOM 1429 O O . LEU A 1 180 ? 2.693 -3.856 20.568 1.00 60.56 180 LEU A O 1
ATOM 1433 N N . ALA A 1 181 ? 4.605 -2.734 20.909 1.00 64.12 181 ALA A N 1
ATOM 1434 C CA . ALA A 1 181 ? 3.936 -1.497 21.271 1.00 64.12 181 ALA A CA 1
ATOM 1435 C C . ALA A 1 181 ? 3.210 -0.945 20.027 1.00 64.12 181 ALA A C 1
ATOM 1437 O O . ALA A 1 181 ? 3.841 -0.656 19.011 1.00 64.12 181 ALA A O 1
ATOM 1438 N N . LEU A 1 182 ? 1.880 -0.850 20.095 1.00 68.81 182 LEU A N 1
ATOM 1439 C CA . LEU A 1 182 ? 1.022 -0.295 19.046 1.00 68.81 182 LEU A CA 1
ATOM 1440 C C . LEU A 1 182 ? 0.462 1.043 19.518 1.00 68.81 182 LEU A C 1
ATOM 1442 O O . LEU A 1 182 ? -0.297 1.105 20.485 1.00 68.81 182 LEU A O 1
ATOM 1446 N N . ALA A 1 183 ? 0.813 2.112 18.817 1.00 73.06 183 ALA A N 1
ATOM 1447 C CA . ALA A 1 183 ? 0.232 3.428 19.008 1.00 73.06 183 ALA A CA 1
ATOM 1448 C C . ALA A 1 183 ? -0.874 3.627 17.970 1.00 73.06 183 ALA A C 1
ATOM 1450 O O . ALA A 1 183 ? -0.598 3.823 16.789 1.00 73.06 183 ALA A O 1
ATOM 1451 N N . ILE A 1 184 ? -2.131 3.563 18.404 1.00 72.25 184 ILE A N 1
ATOM 1452 C CA . ILE A 1 184 ? -3.269 3.860 17.534 1.00 72.25 184 ILE A CA 1
ATOM 1453 C C . ILE A 1 184 ? -3.587 5.347 17.670 1.00 72.25 184 ILE A C 1
ATOM 1455 O O . ILE A 1 184 ? -4.019 5.797 18.731 1.00 72.25 184 ILE A O 1
ATOM 1459 N N . LEU A 1 185 ? -3.335 6.105 16.608 1.00 70.19 185 LEU A N 1
ATOM 1460 C CA . LEU A 1 185 ? -3.540 7.547 16.544 1.00 70.19 185 LEU A CA 1
ATOM 1461 C C . LEU A 1 185 ? -4.803 7.837 15.722 1.00 70.19 185 LEU A C 1
ATOM 1463 O O . LEU A 1 185 ? -5.081 7.171 14.721 1.00 70.19 185 LEU A O 1
ATOM 1467 N N . SER A 1 186 ? -5.594 8.801 16.198 1.00 65.25 186 SER A N 1
ATOM 1468 C CA . SER A 1 186 ? -6.834 9.258 15.549 1.00 65.25 186 SER A CA 1
ATOM 1469 C C . SER A 1 186 ? -6.583 10.408 14.588 1.00 65.25 186 SER A C 1
ATOM 1471 O O . SER A 1 186 ? -5.646 11.188 14.855 1.00 65.25 186 SER A O 1
#